Protein AF-A0A2N2GAT1-F1 (afdb_monomer)

Radius of gyration: 41.25 Å; Cα contacts (8 Å, |Δi|>4): 128; chains: 1; bounding box: 109×31×110 Å

Nearest PDB structures (foldseek):
  5ic0-assembly1_A  TM=5.462E-01  e=1.778E+00  Mus musculus

Foldseek 3Di:
DVVLLVLLVQLVVLLVQLVVLLLQLLVPVLDVVSNVVSVVSNVVSLVSSLVSLVVSVVVCVVVVHDQCLSVVLNVLSVVLVVLSVVLVVQDDPPDNVSSVVSCVSCPPSSVVNVVSSVVSSVSVVVVVVVVVVVVVVVVVVVVVVVVVVVVVVVVVVVVVVVVVVVVVVVVVVPDDDDPPPDPDPDDPPDD

Mean predicted aligned error: 12.18 Å

Sequence (191 aa):
MANAIDTARLSQVHFKKQVQEWKNILLRGNDKNLFDNHLKAFNEEDRKVNECLASLSQMTSGAQMSVPQIAAAIKVHEALGHQYRGALKKYKQPDLKRAVLVDKSVRGIDRALTDEIDAMVEVIKNLAEKRLKETELMAKTQMEAYKVLSFFILFLMIAGVFFSIYNVRSIIKDLPPQENKSINKTDALER

Structure (mmCIF, N/CA/C/O backbone):
data_AF-A0A2N2GAT1-F1
#
_entry.id   AF-A0A2N2GAT1-F1
#
loop_
_atom_site.group_PDB
_atom_site.id
_atom_site.type_symbol
_atom_site.label_atom_id
_atom_site.label_alt_id
_atom_site.label_comp_id
_atom_site.label_asym_id
_atom_site.label_entity_id
_atom_site.label_seq_id
_atom_site.pdbx_PDB_ins_code
_atom_site.Cartn_x
_atom_site.Cartn_y
_atom_site.Cartn_z
_atom_site.occupancy
_atom_site.B_iso_or_equiv
_atom_site.auth_seq_id
_atom_site.auth_comp_id
_atom_site.auth_asym_id
_atom_site.auth_atom_id
_atom_site.pdbx_PDB_model_num
ATOM 1 N N . MET A 1 1 ? 11.110 1.857 -10.183 1.00 71.62 1 MET A N 1
ATOM 2 C CA . MET A 1 1 ? 10.110 0.769 -10.046 1.00 71.62 1 MET A CA 1
ATOM 3 C C . MET A 1 1 ? 10.233 0.053 -8.713 1.00 71.62 1 MET A C 1
ATOM 5 O O . MET A 1 1 ? 9.211 -0.044 -8.053 1.00 71.62 1 MET A O 1
ATOM 9 N N . ALA A 1 2 ? 11.438 -0.350 -8.276 1.00 77.81 2 ALA A N 1
ATOM 10 C CA . ALA A 1 2 ? 11.663 -0.883 -6.921 1.00 77.81 2 ALA A CA 1
ATOM 11 C C . ALA A 1 2 ? 11.031 0.011 -5.834 1.00 77.81 2 ALA A C 1
ATOM 13 O O . ALA A 1 2 ? 10.118 -0.426 -5.147 1.00 77.81 2 ALA A O 1
ATOM 14 N N . ASN A 1 3 ? 11.339 1.314 -5.849 1.00 88.12 3 ASN A N 1
ATOM 15 C CA . ASN A 1 3 ? 10.762 2.281 -4.905 1.00 88.12 3 ASN A CA 1
ATOM 16 C C . ASN A 1 3 ? 9.219 2.357 -4.921 1.00 88.12 3 ASN A C 1
ATOM 18 O O . ASN A 1 3 ? 8.618 2.647 -3.892 1.00 88.12 3 ASN A O 1
ATOM 22 N N . ALA A 1 4 ? 8.566 2.105 -6.064 1.00 89.06 4 ALA A N 1
ATOM 23 C CA . ALA A 1 4 ? 7.102 2.124 -6.160 1.00 89.06 4 ALA A CA 1
ATOM 24 C C . ALA A 1 4 ? 6.489 0.870 -5.516 1.00 89.06 4 ALA A C 1
ATOM 26 O O . ALA A 1 4 ? 5.512 0.966 -4.778 1.00 89.06 4 ALA A O 1
ATOM 27 N N . ILE A 1 5 ? 7.102 -0.296 -5.742 1.00 89.31 5 ILE A N 1
ATOM 28 C CA . ILE A 1 5 ? 6.712 -1.547 -5.080 1.00 89.31 5 ILE A CA 1
ATOM 29 C C . ILE A 1 5 ? 6.941 -1.430 -3.569 1.00 89.31 5 ILE A C 1
ATOM 31 O O . ILE A 1 5 ? 6.045 -1.759 -2.795 1.00 89.31 5 ILE A O 1
ATOM 35 N N . ASP A 1 6 ? 8.088 -0.895 -3.149 1.00 92.50 6 ASP A N 1
ATOM 36 C CA . ASP A 1 6 ? 8.409 -0.698 -1.733 1.00 92.50 6 ASP A CA 1
ATOM 37 C C . ASP A 1 6 ? 7.428 0.270 -1.064 1.00 92.50 6 ASP A C 1
ATOM 39 O O . ASP A 1 6 ? 6.936 -0.009 0.026 1.00 92.50 6 ASP A O 1
ATOM 43 N N . THR A 1 7 ? 7.061 1.363 -1.741 1.00 94.31 7 THR A N 1
ATOM 44 C CA . THR A 1 7 ? 6.060 2.323 -1.243 1.00 94.31 7 THR A CA 1
ATOM 45 C C . THR A 1 7 ? 4.674 1.684 -1.109 1.00 94.31 7 THR A C 1
ATOM 47 O O . THR A 1 7 ? 3.990 1.900 -0.108 1.00 94.31 7 THR A O 1
ATOM 50 N N . ALA A 1 8 ? 4.260 0.851 -2.069 1.00 91.38 8 ALA A N 1
ATOM 51 C CA . ALA A 1 8 ? 3.003 0.107 -1.982 1.00 91.38 8 ALA A CA 1
ATOM 52 C C . ALA A 1 8 ? 3.018 -0.931 -0.842 1.00 91.38 8 ALA A C 1
ATOM 54 O O . ALA A 1 8 ? 2.036 -1.098 -0.123 1.00 91.38 8 ALA A O 1
ATOM 55 N N . ARG A 1 9 ? 4.149 -1.607 -0.609 1.00 92.44 9 ARG A N 1
ATOM 56 C CA . ARG A 1 9 ? 4.295 -2.520 0.537 1.00 92.44 9 ARG A CA 1
ATOM 57 C C . ARG A 1 9 ? 4.327 -1.772 1.865 1.00 92.44 9 ARG A C 1
ATOM 59 O O . ARG A 1 9 ? 3.764 -2.250 2.849 1.00 92.44 9 ARG A O 1
ATOM 66 N N . LEU A 1 10 ? 4.925 -0.585 1.892 1.00 95.31 10 LEU A N 1
ATOM 67 C CA . LEU A 1 10 ? 4.949 0.272 3.068 1.00 95.31 10 LEU A CA 1
ATOM 68 C C . LEU A 1 10 ? 3.540 0.758 3.440 1.00 95.31 10 LEU A C 1
ATOM 70 O O . LEU A 1 10 ? 3.188 0.713 4.621 1.00 95.31 10 LEU A O 1
ATOM 74 N N . SER A 1 11 ? 2.699 1.116 2.461 1.00 95.25 11 SER A N 1
ATOM 75 C CA . SER A 1 11 ? 1.294 1.464 2.726 1.00 95.25 11 SER A CA 1
ATOM 76 C C . SER A 1 11 ? 0.534 0.292 3.360 1.00 95.25 11 SER A C 1
ATOM 78 O O . SER A 1 11 ? -0.166 0.482 4.353 1.00 95.25 11 SER A O 1
ATOM 80 N N . GLN A 1 12 ? 0.753 -0.938 2.881 1.00 93.31 12 GLN A N 1
ATOM 81 C CA . GLN A 1 12 ? 0.166 -2.149 3.465 1.00 93.31 12 GLN A CA 1
ATOM 82 C C . GLN A 1 12 ? 0.605 -2.366 4.923 1.00 93.31 12 GLN A C 1
ATOM 84 O O . GLN A 1 12 ? -0.194 -2.784 5.765 1.00 93.31 12 GLN A O 1
ATOM 89 N N . VAL A 1 13 ? 1.874 -2.091 5.241 1.00 95.88 13 VAL A N 1
ATOM 90 C CA . VAL A 1 13 ? 2.404 -2.191 6.611 1.00 95.88 13 VAL A CA 1
ATOM 91 C C . VAL A 1 13 ? 1.756 -1.155 7.527 1.00 95.88 13 VAL A C 1
ATOM 93 O O . VAL A 1 13 ? 1.321 -1.514 8.623 1.00 95.88 13 VAL A O 1
ATOM 96 N N . HIS A 1 14 ? 1.662 0.103 7.092 1.00 97.06 14 HIS A N 1
ATOM 97 C CA . HIS A 1 14 ? 0.992 1.157 7.859 1.00 97.06 14 HIS A CA 1
ATOM 98 C C . HIS A 1 14 ? -0.490 0.853 8.068 1.00 97.06 14 HIS A C 1
ATOM 100 O O . HIS A 1 14 ? -0.991 0.971 9.184 1.00 97.06 14 HIS A O 1
ATOM 106 N N . PHE A 1 15 ? -1.170 0.328 7.050 1.00 95.62 15 PHE A N 1
ATOM 107 C CA . PHE A 1 15 ? -2.567 -0.067 7.171 1.00 95.62 15 PHE A CA 1
ATOM 108 C C . PHE A 1 15 ? -2.764 -1.186 8.207 1.00 95.62 15 PHE A C 1
ATOM 110 O O . PHE A 1 15 ? -3.629 -1.100 9.080 1.00 95.62 15 PHE A O 1
ATOM 117 N N . LYS A 1 16 ? -1.901 -2.210 8.205 1.00 94.19 16 LYS A N 1
ATOM 118 C CA . LYS A 1 16 ? -1.931 -3.263 9.236 1.00 94.19 16 LYS A CA 1
ATOM 119 C C . LYS A 1 16 ? -1.731 -2.696 10.645 1.00 94.19 16 LYS A C 1
ATOM 121 O O . LYS A 1 16 ? -2.410 -3.134 11.575 1.00 94.19 16 LYS A O 1
ATOM 126 N N . LYS A 1 17 ? -0.833 -1.719 10.808 1.00 96.12 17 LYS A N 1
ATOM 127 C CA . LYS A 1 17 ? -0.627 -1.025 12.088 1.00 96.12 17 LYS A CA 1
ATOM 128 C C . LYS A 1 17 ? -1.854 -0.211 12.491 1.00 96.12 17 LYS A C 1
ATOM 130 O O . LYS A 1 17 ? -2.295 -0.345 13.623 1.00 96.12 17 LYS A O 1
ATOM 135 N N . GLN A 1 18 ? -2.462 0.539 11.574 1.00 96.50 18 GLN A N 1
ATOM 136 C CA . GLN A 1 18 ? -3.711 1.264 11.817 1.00 96.50 18 GLN A CA 1
ATOM 137 C C . GLN A 1 18 ? -4.810 0.331 12.354 1.00 96.50 18 GLN A C 1
ATOM 139 O O . GLN A 1 18 ? -5.407 0.610 13.394 1.00 96.50 18 GLN A O 1
ATOM 144 N N . VAL A 1 19 ? -5.041 -0.812 11.698 1.00 94.38 19 VAL A N 1
ATOM 145 C CA . VAL A 1 19 ? -6.026 -1.815 12.146 1.00 94.38 19 VAL A CA 1
ATOM 146 C C . VAL A 1 19 ? -5.670 -2.372 13.529 1.00 94.38 19 VAL A C 1
ATOM 148 O O . VAL A 1 19 ? -6.555 -2.612 14.355 1.00 94.38 19 VAL A O 1
ATOM 151 N N . GLN A 1 20 ? -4.380 -2.568 13.809 1.00 94.31 20 GLN A N 1
ATOM 152 C CA . GLN A 1 20 ? -3.918 -3.022 15.117 1.00 94.31 20 GLN A CA 1
ATOM 153 C C . GLN A 1 20 ? -4.176 -1.982 16.214 1.00 94.31 20 GLN A C 1
ATOM 155 O O . GLN A 1 20 ? -4.683 -2.338 17.278 1.00 94.31 20 GLN A O 1
ATOM 160 N N . GLU A 1 21 ? -3.887 -0.708 15.957 1.00 96.25 21 GLU A N 1
ATOM 161 C CA . GLU A 1 21 ? -4.164 0.381 16.895 1.00 96.25 21 GLU A CA 1
ATOM 162 C C . GLU A 1 21 ? -5.659 0.522 17.151 1.00 96.25 21 GLU A C 1
ATOM 164 O O . GLU A 1 21 ? -6.081 0.639 18.299 1.00 96.25 21 GLU A O 1
ATOM 169 N N . TRP A 1 22 ? -6.482 0.371 16.115 1.00 94.31 22 TRP A N 1
ATOM 170 C CA . TRP A 1 22 ? -7.929 0.341 16.279 1.00 94.31 22 TRP A CA 1
ATOM 171 C C . TRP A 1 22 ? -8.397 -0.790 17.215 1.00 94.31 22 TRP A C 1
ATOM 173 O O . TRP A 1 22 ? -9.198 -0.553 18.120 1.00 94.31 22 TRP A O 1
ATOM 183 N N . LYS A 1 23 ? -7.845 -2.006 17.086 1.00 91.38 23 LYS A N 1
ATOM 184 C CA . LYS A 1 23 ? -8.128 -3.104 18.034 1.00 91.38 23 LYS A CA 1
ATOM 185 C C . LYS A 1 23 ? -7.629 -2.781 19.442 1.00 91.38 23 LYS A C 1
ATOM 187 O O . LYS A 1 23 ? -8.301 -3.100 20.421 1.00 91.38 23 LYS A O 1
ATOM 192 N N . ASN A 1 24 ? -6.466 -2.140 19.561 1.00 93.56 24 ASN A N 1
ATOM 193 C CA . ASN A 1 24 ? -5.915 -1.738 20.852 1.00 93.56 24 ASN A CA 1
ATOM 194 C C . ASN A 1 24 ? -6.819 -0.719 21.563 1.00 93.56 24 ASN A C 1
ATOM 196 O O . ASN A 1 24 ? -6.997 -0.842 22.775 1.00 93.56 24 ASN A O 1
ATOM 200 N N . ILE A 1 25 ? -7.451 0.205 20.827 1.00 92.69 25 ILE A N 1
ATOM 201 C CA . ILE A 1 25 ? -8.473 1.117 21.368 1.00 92.69 25 ILE A CA 1
ATOM 202 C C . ILE A 1 25 ? -9.618 0.321 22.006 1.00 92.69 25 ILE A C 1
ATOM 204 O O . ILE A 1 25 ? -10.009 0.611 23.133 1.00 92.69 25 ILE A O 1
ATOM 208 N N . LEU A 1 26 ? -10.135 -0.707 21.326 1.00 91.00 26 LEU A N 1
ATOM 209 C CA . LEU A 1 26 ? -11.254 -1.507 21.837 1.00 91.00 26 LEU A CA 1
ATOM 210 C C . LEU A 1 26 ? -10.874 -2.389 23.035 1.00 91.00 26 LEU A C 1
ATOM 212 O O . LEU A 1 26 ? -11.689 -2.590 23.931 1.00 91.00 26 LEU A O 1
ATOM 216 N N . LEU A 1 27 ? -9.650 -2.924 23.054 1.00 90.00 27 LEU A N 1
ATOM 217 C CA . LEU A 1 27 ? -9.189 -3.842 24.101 1.00 90.00 27 LEU A CA 1
ATOM 218 C C . LEU A 1 27 ? -8.684 -3.127 25.359 1.00 90.00 27 LEU A C 1
ATOM 220 O O . LEU A 1 27 ? -8.843 -3.644 26.462 1.00 90.00 27 LEU A O 1
ATOM 224 N N . ARG A 1 28 ? -8.027 -1.974 25.196 1.00 89.56 28 ARG A N 1
ATOM 225 C CA . ARG A 1 28 ? -7.309 -1.271 26.275 1.00 89.56 28 ARG A CA 1
ATOM 226 C C . ARG A 1 28 ? -7.857 0.116 26.564 1.00 89.56 28 ARG A C 1
ATOM 228 O O . ARG A 1 28 ? -7.503 0.706 27.578 1.00 89.56 28 ARG A O 1
ATOM 235 N N . GLY A 1 29 ? -8.760 0.622 25.732 1.00 86.81 29 GLY A N 1
ATOM 236 C CA . GLY A 1 29 ? -9.333 1.952 25.883 1.00 86.81 29 GLY A CA 1
ATOM 237 C C . GLY A 1 29 ? -10.349 2.087 27.012 1.00 86.81 29 GLY A C 1
ATOM 238 O O . GLY A 1 29 ? -11.159 2.997 26.950 1.00 86.81 29 GLY A O 1
ATOM 239 N N . ASN A 1 30 ? -10.378 1.185 27.999 1.00 87.06 30 ASN A N 1
ATOM 240 C CA . ASN A 1 30 ? -10.997 1.475 29.298 1.00 87.06 30 ASN A CA 1
ATOM 241 C C . ASN A 1 30 ? -10.122 2.435 30.116 1.00 87.06 30 ASN A C 1
ATOM 243 O O . ASN A 1 30 ? -10.639 3.197 30.926 1.00 87.06 30 ASN A O 1
ATOM 247 N N . ASP A 1 31 ? -8.806 2.397 29.897 1.00 89.19 31 ASP A N 1
ATOM 248 C CA . ASP A 1 31 ? -7.884 3.409 30.389 1.00 89.19 31 ASP A CA 1
ATOM 249 C C . ASP A 1 31 ? -7.876 4.583 29.401 1.00 89.19 31 ASP A C 1
ATOM 251 O O . ASP A 1 31 ? -7.627 4.407 28.203 1.00 89.19 31 ASP A O 1
ATOM 255 N N . LYS A 1 32 ? -8.158 5.788 29.904 1.00 89.88 32 LYS A N 1
ATOM 256 C CA . LYS A 1 32 ? -8.231 7.001 29.085 1.00 89.88 32 LYS A CA 1
ATOM 257 C C . LYS A 1 32 ? -6.893 7.338 28.415 1.00 89.88 32 LYS A C 1
ATOM 259 O O . LYS A 1 32 ? -6.887 7.732 27.252 1.00 89.88 32 LYS A O 1
ATOM 264 N N . ASN A 1 33 ? -5.770 7.165 29.110 1.00 93.06 33 ASN A N 1
ATOM 265 C CA . ASN A 1 33 ? -4.449 7.452 28.551 1.00 93.06 33 ASN A CA 1
ATOM 266 C C . ASN A 1 33 ? -4.111 6.462 27.432 1.00 93.06 33 ASN A C 1
ATOM 268 O O . ASN A 1 33 ? -3.612 6.865 26.382 1.00 93.06 33 ASN A O 1
ATOM 272 N N . LEU A 1 34 ? -4.421 5.173 27.619 1.00 92.94 34 LEU A N 1
ATOM 273 C CA . LEU A 1 34 ? -4.240 4.172 26.562 1.00 92.94 34 LEU A CA 1
ATOM 274 C C . LEU A 1 34 ? -5.172 4.430 25.374 1.00 92.94 34 LEU A C 1
ATOM 276 O O . LEU A 1 34 ? -4.733 4.315 24.230 1.00 92.94 34 LEU A O 1
ATOM 280 N N . PHE A 1 35 ? -6.425 4.819 25.625 1.00 92.31 35 PHE A N 1
ATOM 281 C CA . PHE A 1 35 ? -7.362 5.205 24.570 1.00 92.31 35 PHE A CA 1
ATOM 282 C C . PHE A 1 35 ? -6.807 6.352 23.721 1.00 92.31 35 PHE A C 1
ATOM 284 O O . PHE A 1 35 ? -6.726 6.220 22.500 1.00 92.31 35 PHE A O 1
ATOM 291 N N . ASP A 1 36 ? -6.387 7.446 24.360 1.00 93.75 36 ASP A N 1
ATOM 292 C CA . ASP A 1 36 ? -5.882 8.635 23.670 1.00 93.75 36 ASP A CA 1
ATOM 293 C C . ASP A 1 36 ? -4.596 8.320 22.883 1.00 93.75 36 ASP A C 1
ATOM 295 O O . ASP A 1 36 ? -4.445 8.744 21.733 1.00 93.75 36 ASP A O 1
ATOM 299 N N . ASN A 1 37 ? -3.698 7.510 23.458 1.00 96.81 37 ASN A N 1
ATOM 300 C CA . ASN A 1 37 ? -2.463 7.078 22.801 1.00 96.81 37 ASN A CA 1
ATOM 301 C C . ASN A 1 37 ? -2.735 6.231 21.551 1.00 96.81 37 ASN A C 1
ATOM 303 O O . ASN A 1 37 ? -2.200 6.527 20.479 1.00 96.81 37 ASN A O 1
ATOM 307 N N . HIS A 1 38 ? -3.586 5.207 21.662 1.00 96.25 38 HIS A N 1
ATOM 308 C CA . HIS A 1 38 ? -3.924 4.344 20.530 1.00 96.25 38 HIS A CA 1
ATOM 309 C C . HIS A 1 38 ? -4.766 5.080 19.478 1.00 96.25 38 HIS A C 1
ATOM 311 O O . HIS A 1 38 ? -4.592 4.843 18.286 1.00 96.25 38 HIS A O 1
ATOM 317 N N . LEU A 1 39 ? -5.620 6.030 19.874 1.00 95.69 39 LEU A N 1
ATOM 318 C CA . LEU A 1 39 ? -6.351 6.887 18.935 1.00 95.69 39 LEU A CA 1
ATOM 319 C C . LEU A 1 39 ? -5.406 7.805 18.151 1.00 95.69 39 LEU A C 1
ATOM 321 O O . LEU A 1 39 ? -5.560 7.965 16.938 1.00 95.69 39 LEU A O 1
ATOM 325 N N . LYS A 1 40 ? -4.406 8.389 18.819 1.00 97.56 40 LYS A N 1
ATOM 326 C CA . LYS A 1 40 ? -3.368 9.179 18.150 1.00 97.56 40 LYS A CA 1
ATOM 327 C C . LYS A 1 40 ? -2.569 8.319 17.170 1.00 97.56 40 LYS A C 1
ATOM 329 O O . LYS A 1 40 ? -2.382 8.735 16.030 1.00 97.56 40 LYS A O 1
ATOM 334 N N . ALA A 1 41 ? -2.144 7.127 17.589 1.00 97.44 41 ALA A N 1
ATOM 335 C CA . ALA A 1 41 ? -1.416 6.195 16.732 1.00 97.44 41 ALA A CA 1
ATOM 336 C C . ALA A 1 41 ? -2.263 5.734 15.532 1.00 97.44 41 ALA A C 1
ATOM 338 O O . ALA A 1 41 ? -1.772 5.728 14.409 1.00 97.44 41 ALA A O 1
ATOM 339 N N . PHE A 1 42 ? -3.553 5.451 15.735 1.00 97.38 42 PHE A N 1
ATOM 340 C CA . PHE A 1 42 ? -4.495 5.129 14.661 1.00 97.38 42 PHE A CA 1
ATOM 341 C C . PHE A 1 42 ? -4.559 6.233 13.595 1.00 97.38 42 PHE A C 1
ATOM 343 O O . PHE A 1 42 ? -4.428 5.946 12.407 1.00 97.38 42 PHE A O 1
ATOM 350 N N . ASN A 1 43 ? -4.730 7.493 14.009 1.00 97.19 43 ASN A N 1
ATOM 351 C CA . ASN A 1 43 ? -4.800 8.626 13.078 1.00 97.19 43 ASN A CA 1
ATOM 352 C C . ASN A 1 43 ? -3.460 8.887 12.375 1.00 97.19 43 ASN A C 1
ATOM 354 O O . ASN A 1 43 ? -3.431 9.313 11.223 1.00 97.19 43 ASN A O 1
ATOM 358 N N . GLU A 1 44 ? -2.347 8.635 13.059 1.00 98.25 44 GLU A N 1
ATOM 359 C CA . GLU A 1 44 ? -1.017 8.779 12.477 1.00 98.25 44 GLU A CA 1
ATOM 360 C C . GLU A 1 44 ? -0.743 7.709 11.412 1.00 98.25 44 GLU A C 1
ATOM 362 O O . GLU A 1 44 ? -0.210 8.020 10.350 1.00 98.25 44 GLU A O 1
ATOM 367 N N . GLU A 1 45 ? -1.139 6.458 11.647 1.00 97.75 45 GLU A N 1
ATOM 368 C CA . GLU A 1 45 ? -1.011 5.407 10.636 1.00 97.75 45 GLU A CA 1
ATOM 369 C C . GLU A 1 45 ? -1.979 5.630 9.454 1.00 97.75 45 GLU A C 1
ATOM 371 O O . GLU A 1 45 ? -1.557 5.456 8.314 1.00 97.75 45 GLU A O 1
ATOM 376 N N . ASP A 1 46 ? -3.206 6.129 9.687 1.00 96.56 46 ASP A N 1
ATOM 377 C CA . ASP A 1 46 ? -4.145 6.589 8.634 1.00 96.56 46 ASP A CA 1
ATOM 378 C C . ASP A 1 46 ? -3.478 7.627 7.708 1.00 96.56 46 ASP A C 1
ATOM 380 O O . ASP A 1 46 ? -3.504 7.515 6.480 1.00 96.56 46 ASP A O 1
ATOM 384 N N . ARG A 1 47 ? -2.798 8.619 8.297 1.00 97.94 47 ARG A N 1
ATOM 385 C CA . ARG A 1 47 ? -2.046 9.638 7.552 1.00 97.94 47 ARG A CA 1
ATOM 386 C C . ARG A 1 47 ? -0.921 9.018 6.720 1.00 97.94 47 ARG A C 1
ATOM 388 O O . ARG A 1 47 ? -0.818 9.318 5.533 1.00 97.94 47 ARG A O 1
ATOM 395 N N . LYS A 1 48 ? -0.115 8.128 7.307 1.00 98.00 48 LYS A N 1
ATOM 396 C CA . LYS A 1 48 ? 1.010 7.482 6.605 1.00 98.00 48 LYS A CA 1
ATOM 397 C C . LYS A 1 48 ? 0.558 6.611 5.437 1.00 98.00 48 LYS A C 1
ATOM 399 O O . LYS A 1 48 ? 1.238 6.586 4.411 1.00 98.00 48 LYS A O 1
ATOM 404 N N . VAL A 1 49 ? -0.577 5.917 5.554 1.00 96.75 49 VAL A N 1
ATOM 405 C CA . VAL A 1 49 ? -1.152 5.164 4.426 1.00 96.75 49 VAL A CA 1
ATOM 406 C C . VAL A 1 49 ? -1.481 6.114 3.274 1.00 96.75 49 VAL A C 1
ATOM 408 O O . VAL A 1 49 ? -1.045 5.870 2.148 1.00 96.75 49 VAL A O 1
ATOM 411 N N . ASN A 1 50 ? -2.174 7.222 3.555 1.00 96.06 50 ASN A N 1
ATOM 412 C CA . ASN A 1 50 ? -2.508 8.229 2.543 1.00 96.06 50 ASN A CA 1
ATOM 413 C C . ASN A 1 50 ? -1.256 8.839 1.895 1.00 96.06 50 ASN A C 1
ATOM 415 O O . ASN A 1 50 ? -1.208 8.981 0.676 1.00 96.06 50 ASN A O 1
ATOM 419 N N . GLU A 1 51 ? -0.222 9.145 2.682 1.00 97.44 51 GLU A N 1
ATOM 420 C CA . GLU A 1 51 ? 1.056 9.657 2.173 1.00 97.44 51 GLU A CA 1
ATOM 421 C C . GLU A 1 51 ? 1.752 8.656 1.247 1.00 97.44 51 GLU A C 1
ATOM 423 O O . GLU A 1 51 ? 2.223 9.034 0.173 1.00 97.44 51 GLU A O 1
ATOM 428 N N . CYS A 1 52 ? 1.768 7.370 1.611 1.00 96.12 52 CYS A N 1
ATOM 429 C CA . CYS A 1 52 ? 2.335 6.329 0.757 1.00 96.12 52 CYS A CA 1
ATOM 430 C C . CYS A 1 52 ? 1.557 6.199 -0.560 1.00 96.12 52 CYS A C 1
ATOM 432 O O . CYS A 1 52 ? 2.168 6.154 -1.626 1.00 96.12 52 CYS A O 1
ATOM 434 N N . LEU A 1 53 ? 0.221 6.177 -0.515 1.00 94.56 53 LEU A N 1
ATOM 435 C CA . LEU A 1 53 ? -0.612 6.078 -1.721 1.00 94.56 53 LEU A CA 1
ATOM 436 C C . LEU A 1 53 ? -0.491 7.323 -2.618 1.00 94.56 53 LEU A C 1
ATOM 438 O O . LEU A 1 53 ? -0.422 7.200 -3.843 1.00 94.56 53 LEU A O 1
ATOM 442 N N . ALA A 1 54 ? -0.396 8.517 -2.030 1.00 95.12 54 ALA A N 1
ATOM 443 C CA . ALA A 1 54 ? -0.164 9.757 -2.767 1.00 95.12 54 ALA A CA 1
ATOM 444 C C . ALA A 1 54 ? 1.224 9.778 -3.427 1.00 95.12 54 ALA A C 1
ATOM 446 O O . ALA A 1 54 ? 1.345 10.099 -4.610 1.00 95.12 54 ALA A O 1
ATOM 447 N N . SER A 1 55 ? 2.260 9.376 -2.686 1.00 94.94 55 SER A N 1
ATOM 448 C CA . SER A 1 55 ? 3.624 9.231 -3.203 1.00 94.94 55 SER A CA 1
ATOM 449 C C . SER A 1 55 ? 3.673 8.228 -4.358 1.00 94.94 55 SER A C 1
ATOM 451 O O . SER A 1 55 ? 4.258 8.502 -5.406 1.00 94.94 55 SER A O 1
ATOM 453 N N . LEU A 1 56 ? 2.955 7.109 -4.232 1.00 93.31 56 LEU A N 1
ATOM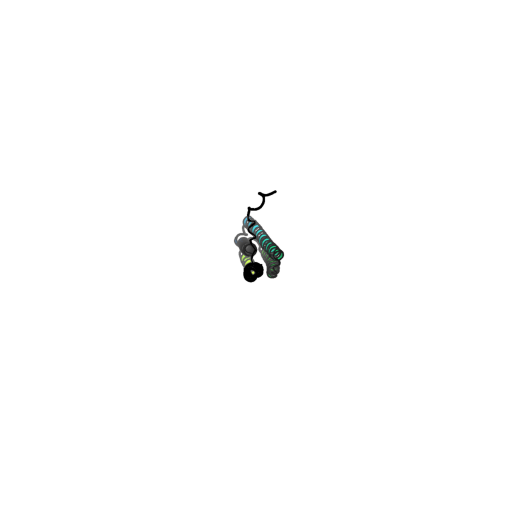 454 C CA . LEU A 1 56 ? 2.841 6.113 -5.290 1.00 93.31 56 LEU A CA 1
ATOM 455 C C . LEU A 1 56 ? 2.213 6.694 -6.565 1.00 93.31 56 LEU A C 1
ATOM 457 O O . LEU A 1 56 ? 2.756 6.495 -7.650 1.00 93.31 56 LEU A O 1
ATOM 461 N N . SER A 1 57 ? 1.134 7.472 -6.426 1.00 93.19 57 SER A N 1
ATOM 462 C CA . SER A 1 57 ? 0.490 8.182 -7.541 1.00 93.19 57 SER A CA 1
ATOM 463 C C . SER A 1 57 ? 1.455 9.133 -8.262 1.00 93.19 57 SER A C 1
ATOM 465 O O . SER A 1 57 ? 1.510 9.168 -9.497 1.00 93.19 57 SER A O 1
ATOM 467 N N . GLN A 1 58 ? 2.274 9.870 -7.503 1.00 93.50 58 GLN A N 1
ATOM 468 C CA . GLN A 1 58 ? 3.295 10.763 -8.060 1.00 93.50 58 GLN A CA 1
ATOM 469 C C . GLN A 1 58 ? 4.388 9.981 -8.800 1.00 93.50 58 GLN A C 1
ATOM 471 O O . GLN A 1 58 ? 4.746 10.343 -9.923 1.00 93.50 58 GLN A O 1
ATOM 476 N N . MET A 1 59 ? 4.881 8.883 -8.217 1.00 91.56 59 MET A N 1
ATOM 477 C CA . MET A 1 59 ? 5.903 8.033 -8.835 1.00 91.56 59 MET A CA 1
ATOM 478 C C . MET A 1 59 ? 5.427 7.418 -10.155 1.00 91.56 59 MET A C 1
ATOM 480 O O . MET A 1 59 ? 6.179 7.405 -11.132 1.00 91.56 59 MET A O 1
ATOM 484 N N . THR A 1 60 ? 4.191 6.909 -10.212 1.00 89.75 60 THR A N 1
ATOM 485 C CA . THR A 1 60 ? 3.652 6.312 -11.443 1.00 89.75 60 THR A CA 1
ATOM 486 C C . THR A 1 60 ? 3.368 7.366 -12.504 1.00 89.75 60 THR A C 1
ATOM 488 O O . THR A 1 60 ? 3.701 7.150 -13.669 1.00 89.75 60 THR A O 1
ATOM 491 N N . SER A 1 61 ? 2.854 8.534 -12.110 1.00 89.12 61 SER A N 1
ATOM 492 C CA . SER A 1 61 ? 2.615 9.655 -13.027 1.00 89.12 61 SER A CA 1
ATOM 493 C C . SER A 1 61 ? 3.918 10.194 -13.627 1.00 89.12 61 SER A C 1
ATOM 495 O O . SER A 1 61 ? 4.012 10.360 -14.843 1.00 89.12 61 SER A O 1
ATOM 497 N N . GLY A 1 62 ? 4.953 10.392 -12.802 1.00 88.00 62 GLY A N 1
ATOM 498 C CA . GLY A 1 62 ? 6.273 10.853 -13.249 1.00 88.00 62 GLY A CA 1
ATOM 499 C C . GLY A 1 62 ? 6.973 9.878 -14.198 1.00 88.00 62 GLY A C 1
ATOM 500 O O . GLY A 1 62 ? 7.744 10.301 -15.052 1.00 88.00 62 GLY A O 1
ATOM 501 N N . ALA A 1 63 ? 6.656 8.585 -14.094 1.00 85.94 63 ALA A N 1
ATOM 502 C CA . ALA A 1 63 ? 7.136 7.545 -14.999 1.00 85.94 63 ALA A CA 1
ATOM 503 C C . ALA A 1 63 ? 6.222 7.309 -16.219 1.00 85.94 63 ALA A C 1
ATOM 505 O O . ALA A 1 63 ? 6.468 6.362 -16.974 1.00 85.94 63 ALA A O 1
ATOM 506 N N . GLN A 1 64 ? 5.159 8.106 -16.402 1.00 86.31 64 GLN A N 1
ATOM 507 C CA . GLN A 1 64 ? 4.137 7.934 -17.445 1.00 86.31 64 GLN A CA 1
ATOM 508 C C . GLN A 1 64 ? 3.533 6.517 -17.436 1.00 86.31 64 GLN A C 1
ATOM 510 O O . GLN A 1 64 ? 3.361 5.875 -18.474 1.00 86.31 64 GLN A O 1
ATOM 515 N N . MET A 1 65 ? 3.264 5.993 -16.239 1.00 84.88 65 MET A N 1
ATOM 516 C CA . MET A 1 65 ? 2.596 4.712 -16.018 1.00 84.88 65 MET A CA 1
ATOM 517 C C . MET A 1 65 ? 1.170 4.962 -15.528 1.00 84.88 65 MET A C 1
ATOM 519 O O . MET A 1 65 ? 0.963 5.617 -14.508 1.00 84.88 65 MET A O 1
ATOM 523 N N . SER A 1 66 ? 0.183 4.414 -16.237 1.00 86.19 66 SER A N 1
ATOM 524 C CA . SER A 1 66 ? -1.213 4.455 -15.801 1.00 86.19 66 SER A CA 1
ATOM 525 C C . SER A 1 66 ? -1.495 3.283 -14.861 1.00 86.19 66 SER A C 1
ATOM 527 O O . SER A 1 66 ? -1.407 2.127 -15.274 1.00 86.19 66 SER A O 1
ATOM 529 N N . VAL A 1 67 ? -1.802 3.586 -13.597 1.00 87.94 67 VAL A N 1
ATOM 530 C CA . VAL A 1 67 ? -2.156 2.602 -12.561 1.00 87.94 67 VAL A CA 1
ATOM 531 C C . VAL A 1 67 ? -3.432 3.080 -11.850 1.00 87.94 67 VAL A C 1
ATOM 533 O O . VAL A 1 67 ? -3.356 3.705 -10.789 1.00 87.94 67 VAL A O 1
ATOM 536 N N . PRO A 1 68 ? -4.624 2.863 -12.442 1.00 86.69 68 PRO A N 1
ATOM 537 C CA . PRO A 1 68 ? -5.894 3.355 -11.893 1.00 86.69 68 PRO A CA 1
ATOM 538 C C . PRO A 1 68 ? -6.226 2.797 -10.497 1.00 86.69 68 PRO A C 1
ATOM 540 O O . PRO A 1 68 ? -6.949 3.439 -9.735 1.00 86.69 68 PRO A O 1
ATOM 543 N N . GLN A 1 69 ? -5.651 1.648 -10.135 1.00 87.62 69 GLN A N 1
ATOM 544 C CA . GLN A 1 69 ? -5.803 0.996 -8.831 1.00 87.62 69 GLN A CA 1
ATOM 545 C C . GLN A 1 69 ? -5.326 1.884 -7.672 1.00 87.62 69 GLN A C 1
ATOM 547 O O . GLN A 1 69 ? -5.866 1.797 -6.576 1.00 87.62 69 GLN A O 1
ATOM 552 N N . ILE A 1 70 ? -4.377 2.804 -7.901 1.00 91.06 70 ILE A N 1
ATOM 553 C CA . ILE A 1 70 ? -3.928 3.741 -6.856 1.00 91.06 70 ILE A CA 1
ATOM 554 C C . ILE A 1 70 ? -5.085 4.645 -6.415 1.00 91.06 70 ILE A C 1
ATOM 556 O O . ILE A 1 70 ? -5.320 4.825 -5.222 1.00 91.06 70 ILE A O 1
ATOM 560 N N . ALA A 1 71 ? -5.841 5.192 -7.371 1.00 90.31 71 ALA A N 1
ATOM 561 C CA . ALA A 1 71 ? -6.980 6.057 -7.071 1.00 90.31 71 ALA A CA 1
ATOM 562 C C . ALA A 1 71 ? -8.119 5.280 -6.389 1.00 90.31 71 ALA A C 1
ATOM 564 O O . ALA A 1 71 ? -8.760 5.799 -5.472 1.00 90.31 71 ALA A O 1
ATOM 565 N N . ALA A 1 72 ? -8.345 4.027 -6.800 1.00 89.38 72 ALA A N 1
ATOM 566 C CA . ALA A 1 72 ? -9.294 3.136 -6.139 1.00 89.38 72 ALA A CA 1
ATOM 567 C C . ALA A 1 72 ? -8.878 2.852 -4.685 1.00 89.38 72 ALA A C 1
ATOM 569 O O . ALA A 1 72 ? -9.694 3.025 -3.779 1.00 89.38 72 ALA A O 1
ATOM 570 N N . ALA A 1 73 ? -7.605 2.522 -4.447 1.00 91.62 73 ALA A N 1
ATOM 571 C CA . ALA A 1 73 ? -7.065 2.249 -3.116 1.00 91.62 73 ALA A CA 1
ATOM 572 C C . ALA A 1 73 ? -7.207 3.453 -2.173 1.00 91.62 73 ALA A C 1
ATOM 574 O O . ALA A 1 73 ? -7.625 3.282 -1.029 1.00 91.62 73 ALA A O 1
ATOM 575 N N . ILE A 1 74 ? -6.931 4.673 -2.657 1.00 92.81 74 ILE A N 1
ATOM 576 C CA . ILE A 1 74 ? -7.122 5.915 -1.886 1.00 92.81 74 ILE A CA 1
ATOM 577 C C . ILE A 1 74 ? -8.583 6.048 -1.448 1.00 92.81 74 ILE A C 1
ATOM 579 O O . ILE A 1 74 ? -8.866 6.189 -0.259 1.00 92.81 74 ILE A O 1
ATOM 583 N N . LYS A 1 75 ? -9.524 5.919 -2.389 1.00 93.00 75 LYS A N 1
ATOM 584 C CA . LYS A 1 75 ? -10.958 6.044 -2.102 1.00 93.00 75 LYS A CA 1
ATOM 585 C C . LYS A 1 75 ? -11.452 4.978 -1.119 1.00 93.00 75 LYS A C 1
ATOM 587 O O . LYS A 1 75 ? -12.257 5.272 -0.234 1.00 93.00 75 LYS A O 1
ATOM 592 N N . VAL A 1 76 ? -10.988 3.735 -1.273 1.00 92.31 76 VAL A N 1
ATOM 593 C CA . VAL A 1 76 ? -11.320 2.640 -0.351 1.00 92.31 76 VAL A CA 1
ATOM 594 C C . VAL A 1 76 ? -10.763 2.938 1.040 1.00 92.31 76 VAL A C 1
ATOM 596 O O . VAL A 1 76 ? -11.498 2.823 2.019 1.00 92.31 76 VAL A O 1
ATOM 599 N N . HIS A 1 77 ? -9.506 3.375 1.142 1.00 95.62 77 HIS A N 1
ATOM 600 C CA . HIS A 1 77 ? -8.880 3.713 2.418 1.00 95.62 77 HIS A CA 1
ATOM 601 C C . HIS A 1 77 ? -9.606 4.857 3.145 1.00 95.62 77 HIS A C 1
ATOM 603 O O . HIS A 1 77 ? -9.935 4.722 4.325 1.00 95.62 77 HIS A O 1
ATOM 609 N N . GLU A 1 78 ? -9.962 5.934 2.441 1.00 94.81 78 GLU A N 1
ATOM 610 C CA . GLU A 1 78 ? -10.756 7.036 3.001 1.00 94.81 78 GLU A CA 1
ATOM 611 C C . GLU A 1 78 ? -12.094 6.537 3.570 1.00 94.81 78 GLU A C 1
ATOM 613 O O . GLU A 1 78 ? -12.450 6.828 4.720 1.00 94.81 78 GLU A O 1
ATOM 618 N N . ALA A 1 79 ? -12.817 5.719 2.797 1.00 94.12 79 ALA A N 1
ATOM 619 C CA . ALA A 1 79 ? -14.080 5.129 3.227 1.00 94.12 79 ALA A CA 1
ATOM 620 C C . ALA A 1 79 ? -13.917 4.229 4.465 1.00 94.12 79 ALA A C 1
ATOM 622 O O . ALA A 1 79 ? -14.786 4.228 5.344 1.00 94.12 79 ALA A O 1
ATOM 623 N N . LEU A 1 80 ? -12.814 3.481 4.572 1.00 93.31 80 LEU A N 1
ATOM 624 C CA . LEU A 1 80 ? -12.501 2.669 5.752 1.00 93.31 80 LEU A CA 1
ATOM 625 C C . LEU A 1 80 ? -12.222 3.530 6.982 1.00 93.31 80 LEU A C 1
ATOM 627 O O . LEU A 1 80 ? -12.795 3.276 8.044 1.00 93.31 80 LEU A O 1
ATOM 631 N N . GLY A 1 81 ? -11.428 4.593 6.844 1.00 93.44 81 GLY A N 1
ATOM 632 C CA . GLY A 1 81 ? -11.173 5.534 7.933 1.00 93.44 81 GLY A CA 1
ATOM 633 C C . GLY A 1 81 ? -12.470 6.142 8.485 1.00 93.44 81 GLY A C 1
ATOM 634 O O . GLY A 1 81 ? -12.656 6.240 9.704 1.00 93.44 81 GLY A O 1
ATOM 635 N N . HIS A 1 82 ? -13.422 6.492 7.611 1.00 94.19 82 HIS A N 1
ATOM 636 C CA . HIS A 1 82 ? -14.749 6.960 8.028 1.00 94.19 82 HIS A CA 1
ATOM 637 C C . HIS A 1 82 ? -15.555 5.892 8.775 1.00 94.19 82 HIS A C 1
ATOM 639 O O . HIS A 1 82 ? -16.167 6.206 9.800 1.00 94.19 82 HIS A O 1
ATOM 645 N N . GLN A 1 83 ? -15.535 4.643 8.307 1.00 93.44 83 GLN A N 1
ATOM 646 C CA . GLN A 1 83 ? -16.220 3.530 8.970 1.00 93.44 83 GLN A CA 1
ATOM 647 C C . GLN A 1 83 ? -15.641 3.256 10.362 1.00 93.44 83 GLN A C 1
ATOM 649 O O . GLN A 1 83 ? -16.406 3.173 11.325 1.00 93.44 83 GLN A O 1
ATOM 654 N N . TYR A 1 84 ? -14.313 3.216 10.506 1.00 93.81 84 TYR A N 1
ATOM 655 C CA . TYR A 1 84 ? -13.655 3.036 11.803 1.00 93.81 84 TYR A CA 1
ATOM 656 C C . TYR A 1 84 ? -13.995 4.156 12.787 1.00 93.81 84 TYR A C 1
ATOM 658 O O . TYR A 1 84 ? -14.423 3.883 13.912 1.00 93.81 84 TYR A O 1
ATOM 666 N N . ARG A 1 85 ? -13.879 5.423 12.363 1.00 92.81 85 ARG A N 1
ATOM 667 C CA . ARG A 1 85 ? -14.238 6.583 13.198 1.00 92.81 85 ARG A CA 1
ATOM 668 C C . ARG A 1 85 ? -15.727 6.593 13.550 1.00 92.81 85 ARG A C 1
ATOM 670 O O . ARG A 1 85 ? -16.091 6.911 14.679 1.00 92.81 85 ARG A O 1
ATOM 677 N N . GLY A 1 86 ? -16.597 6.213 12.615 1.00 91.62 86 GLY A N 1
ATOM 678 C CA . GLY A 1 86 ? -18.035 6.073 12.848 1.00 91.62 86 GLY A CA 1
ATOM 679 C C . GLY A 1 86 ? -18.371 4.972 13.858 1.00 91.62 86 GLY A C 1
ATOM 680 O O . GLY A 1 86 ? -19.233 5.167 14.716 1.00 91.62 86 GLY A O 1
ATOM 681 N N . ALA A 1 87 ? -17.664 3.843 13.802 1.00 90.69 87 ALA A N 1
ATOM 682 C CA . ALA A 1 87 ? -17.813 2.743 14.748 1.00 90.69 87 ALA A CA 1
ATOM 683 C C . ALA A 1 87 ? -17.315 3.131 16.151 1.00 90.69 87 ALA A C 1
ATOM 685 O O . ALA A 1 87 ? -18.004 2.871 17.138 1.00 90.69 87 ALA A O 1
ATOM 686 N N . LEU A 1 88 ? -16.188 3.849 16.241 1.00 89.44 88 LEU A N 1
ATOM 687 C CA . LEU A 1 88 ? -15.651 4.360 17.507 1.00 89.44 88 LEU A CA 1
ATOM 688 C C . LEU A 1 88 ? -16.607 5.325 18.223 1.00 89.44 88 LEU A C 1
ATOM 690 O O . LEU A 1 88 ? -16.652 5.318 19.446 1.00 89.44 88 LEU A O 1
ATOM 694 N N . LYS A 1 89 ? -17.454 6.084 17.513 1.00 87.94 89 LYS A N 1
ATOM 695 C CA . LYS A 1 89 ? -18.493 6.923 18.157 1.00 87.94 89 LYS A CA 1
ATOM 696 C C . LYS A 1 89 ? -19.516 6.116 18.968 1.00 87.94 89 LYS A C 1
ATOM 698 O O . LYS A 1 89 ? -20.166 6.663 19.855 1.00 87.94 89 LYS A O 1
ATOM 703 N N . LYS A 1 90 ? -19.696 4.830 18.649 1.00 83.88 90 LYS A N 1
ATOM 704 C CA . LYS A 1 90 ? -20.607 3.920 19.366 1.00 83.88 90 LYS A CA 1
ATOM 705 C C . LYS A 1 90 ? -19.938 3.271 20.582 1.00 83.88 90 LYS A C 1
ATOM 707 O O . LYS A 1 90 ? -20.636 2.693 21.418 1.00 83.88 90 LYS A O 1
ATOM 712 N N . TYR A 1 91 ? -18.612 3.358 20.685 1.00 81.88 91 TYR A N 1
ATOM 713 C CA . TYR A 1 91 ? -17.857 2.881 21.832 1.00 81.88 91 TYR A CA 1
ATOM 714 C C . TYR A 1 91 ? -18.101 3.812 23.026 1.00 81.88 91 TYR A C 1
ATOM 716 O O . TYR A 1 91 ? -17.864 5.015 22.954 1.00 81.88 91 TYR A O 1
ATOM 724 N N . LYS A 1 92 ? -18.611 3.253 24.126 1.00 75.81 92 LYS A N 1
ATOM 725 C CA . LYS A 1 92 ? -18.807 3.957 25.398 1.00 75.81 92 LYS A CA 1
ATOM 726 C C . LYS A 1 92 ? -17.951 3.265 26.450 1.00 75.81 92 LYS A C 1
ATOM 728 O O . LYS A 1 92 ? -18.141 2.077 26.690 1.00 75.81 92 LYS A O 1
ATOM 733 N N . GLN A 1 93 ? -17.017 3.993 27.050 1.00 68.94 93 GLN A N 1
ATOM 734 C CA . GLN A 1 93 ? -16.195 3.481 28.146 1.00 68.94 93 GLN A CA 1
ATOM 735 C C . GLN A 1 93 ? -17.000 3.448 29.462 1.00 68.94 93 GLN A C 1
ATOM 737 O O . GLN A 1 93 ? -17.844 4.328 29.654 1.00 68.94 93 GLN A O 1
ATOM 742 N N . PRO A 1 94 ? -16.724 2.516 30.396 1.00 65.19 94 PRO A N 1
ATOM 743 C CA . PRO A 1 94 ? -16.020 1.245 30.231 1.00 65.19 94 PRO A CA 1
ATOM 744 C C . PRO A 1 94 ? -17.029 0.112 29.959 1.00 65.19 94 PRO A C 1
ATOM 746 O O . PRO A 1 94 ? -17.678 -0.392 30.874 1.00 65.19 94 PRO A O 1
ATOM 749 N N . ASP A 1 95 ? -17.198 -0.296 28.698 1.00 75.81 95 ASP A N 1
ATOM 750 C CA . ASP A 1 95 ? -18.152 -1.350 28.323 1.00 75.81 95 ASP A CA 1
ATOM 751 C C . ASP A 1 95 ? -17.531 -2.342 27.328 1.00 75.81 95 ASP A C 1
ATOM 753 O O . ASP A 1 95 ? -17.590 -2.176 26.105 1.00 75.81 95 ASP A O 1
ATOM 757 N N . LEU A 1 96 ? -16.953 -3.420 27.873 1.00 73.75 96 LEU A N 1
ATOM 758 C CA . LEU A 1 96 ? -16.338 -4.496 27.088 1.00 73.75 96 LEU A CA 1
ATOM 759 C C . LEU A 1 96 ? -17.337 -5.172 26.134 1.00 73.75 96 LEU A C 1
ATOM 761 O O . LEU A 1 96 ? -16.960 -5.598 25.043 1.00 73.75 96 LEU A O 1
ATOM 765 N N . LYS A 1 97 ? -18.622 -5.259 26.510 1.00 79.94 97 LYS A N 1
ATOM 766 C CA . LYS A 1 97 ? -19.649 -5.853 25.638 1.00 79.94 97 LYS A CA 1
ATOM 767 C C . LYS A 1 97 ? -19.874 -4.968 24.416 1.00 79.94 97 LYS A C 1
ATOM 769 O O . LYS A 1 97 ? -20.003 -5.481 23.304 1.00 79.94 97 LYS A O 1
ATOM 774 N N . ARG A 1 98 ? -19.850 -3.643 24.591 1.00 79.75 98 ARG A N 1
ATOM 775 C CA . ARG A 1 98 ? -19.878 -2.701 23.464 1.00 79.75 98 ARG A CA 1
ATOM 776 C C . ARG A 1 98 ? -18.607 -2.742 22.628 1.00 79.75 98 ARG A C 1
ATOM 778 O O . ARG A 1 98 ? -18.731 -2.641 21.413 1.00 79.75 98 ARG A O 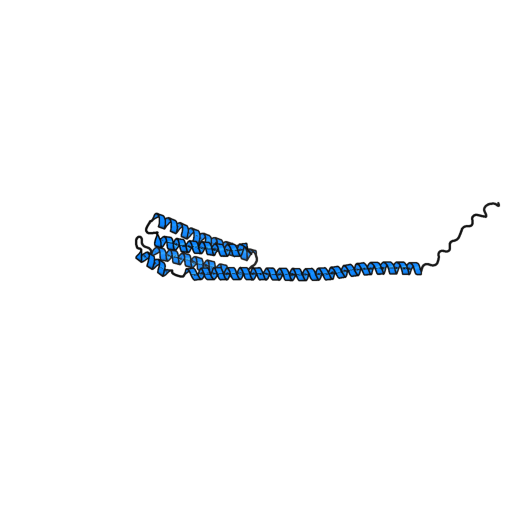1
ATOM 785 N N . ALA A 1 99 ? -17.432 -2.954 23.222 1.00 82.38 99 ALA A N 1
ATOM 786 C CA . ALA A 1 99 ? -16.189 -3.142 22.466 1.00 82.38 99 ALA A CA 1
ATOM 787 C C . ALA A 1 99 ? -16.312 -4.290 21.448 1.00 82.38 99 ALA A C 1
ATOM 789 O O . ALA A 1 99 ? -15.993 -4.113 20.276 1.00 82.38 99 ALA A O 1
ATOM 790 N N . VAL A 1 100 ? -16.876 -5.432 21.861 1.00 83.88 100 VAL A N 1
ATOM 791 C CA . VAL A 1 100 ? -17.116 -6.589 20.976 1.00 83.88 100 VAL A CA 1
ATOM 792 C C . VAL A 1 100 ? -18.136 -6.275 19.877 1.00 83.88 100 VAL A C 1
ATOM 794 O O . VAL A 1 100 ? -17.971 -6.703 18.736 1.00 83.88 100 VAL A O 1
ATOM 797 N N . LEU A 1 101 ? -19.195 -5.519 20.188 1.00 85.38 101 LEU A N 1
ATOM 798 C CA . LEU A 1 101 ? -20.186 -5.109 19.185 1.00 85.38 101 LEU A CA 1
ATOM 799 C C . LEU A 1 101 ? -19.591 -4.148 18.149 1.00 85.38 101 LEU A C 1
ATOM 801 O O . LEU A 1 101 ? -19.877 -4.280 16.958 1.00 85.38 101 LEU A O 1
ATOM 805 N N . VAL A 1 102 ? -18.756 -3.208 18.597 1.00 86.19 102 VAL A N 1
ATOM 806 C CA . VAL A 1 102 ? -18.017 -2.295 17.720 1.00 86.19 102 VAL A CA 1
ATOM 807 C C . VAL A 1 102 ? -17.037 -3.085 16.854 1.00 86.19 102 VAL A C 1
ATOM 809 O O . VAL A 1 102 ? -17.057 -2.889 15.639 1.00 86.19 102 VAL A O 1
ATOM 812 N N . ASP A 1 103 ? -16.293 -4.041 17.433 1.00 86.88 103 ASP A N 1
ATOM 813 C CA . ASP A 1 103 ? -15.385 -4.925 16.688 1.00 86.88 103 ASP A CA 1
ATOM 814 C C . ASP A 1 103 ? -16.114 -5.663 15.558 1.00 86.88 103 ASP A C 1
ATOM 816 O O . ASP A 1 103 ? -15.758 -5.589 14.381 1.00 86.88 103 ASP A O 1
ATOM 820 N N . LYS A 1 104 ? -17.227 -6.310 15.919 1.00 87.00 104 LYS A N 1
ATOM 821 C CA . LYS A 1 104 ? -18.048 -7.094 14.996 1.00 87.00 104 LYS A CA 1
ATOM 822 C C . LYS A 1 104 ? -18.648 -6.246 13.871 1.00 87.00 104 LYS A C 1
ATOM 824 O O . LYS A 1 104 ? -18.817 -6.760 12.769 1.00 87.00 104 LYS A O 1
ATOM 829 N N . SER A 1 105 ? -18.961 -4.973 14.129 1.00 85.75 105 SER A N 1
ATOM 830 C CA . SER A 1 105 ? -19.602 -4.086 13.146 1.00 85.75 105 SER A CA 1
ATOM 831 C C . SER A 1 105 ? -18.710 -3.692 11.968 1.00 85.75 105 SER A C 1
ATOM 833 O O . SER A 1 105 ? -19.231 -3.310 10.926 1.00 85.75 105 SER A O 1
ATOM 835 N N . VAL A 1 106 ? -17.388 -3.805 12.119 1.00 87.38 106 VAL A N 1
ATOM 836 C CA . VAL A 1 106 ? -16.409 -3.487 11.068 1.00 87.38 106 VAL A CA 1
ATOM 837 C C . VAL A 1 106 ? -15.485 -4.669 10.775 1.00 87.38 106 VAL A C 1
ATOM 839 O O . VAL A 1 106 ? -14.414 -4.521 10.197 1.00 87.38 106 VAL A O 1
ATOM 842 N N . ARG A 1 107 ? -15.866 -5.881 11.176 1.00 85.31 107 ARG A N 1
ATOM 843 C CA . ARG A 1 107 ? -15.041 -7.059 10.925 1.00 85.31 107 ARG A CA 1
ATOM 844 C C . ARG A 1 107 ? -14.949 -7.323 9.418 1.00 85.31 107 ARG A C 1
ATOM 846 O O . ARG A 1 107 ? -15.962 -7.560 8.770 1.00 85.31 107 ARG A O 1
ATOM 853 N N . GLY A 1 108 ? -13.726 -7.367 8.892 1.00 84.50 108 GLY A N 1
ATOM 854 C CA . GLY A 1 108 ? -13.446 -7.767 7.513 1.00 84.50 108 GLY A CA 1
ATOM 855 C C . GLY A 1 108 ? -13.586 -6.657 6.474 1.00 84.50 108 GLY A C 1
ATOM 856 O O . GLY A 1 108 ? -13.337 -6.929 5.302 1.00 84.50 108 GLY A O 1
ATOM 857 N N . ILE A 1 109 ? -13.927 -5.424 6.874 1.00 87.38 109 ILE A N 1
ATOM 858 C CA . ILE A 1 109 ? -13.944 -4.279 5.947 1.00 87.38 109 ILE A CA 1
ATOM 859 C C . ILE A 1 109 ? -12.535 -3.973 5.409 1.00 87.38 109 ILE A C 1
ATOM 861 O O . ILE A 1 109 ? -12.385 -3.496 4.291 1.00 87.38 109 ILE A O 1
ATOM 865 N N . ASP A 1 110 ? -11.498 -4.326 6.174 1.00 88.19 110 ASP A N 1
ATOM 866 C CA . ASP A 1 110 ? -10.082 -4.141 5.851 1.00 88.19 110 ASP A CA 1
ATOM 867 C C . ASP A 1 110 ? -9.571 -5.015 4.694 1.00 88.19 110 ASP A C 1
ATOM 869 O O . ASP A 1 110 ? -8.546 -4.698 4.082 1.00 88.19 110 ASP A O 1
ATOM 873 N N . ARG A 1 111 ? -10.291 -6.095 4.358 1.00 87.25 111 ARG A N 1
ATOM 874 C CA . ARG A 1 111 ? -9.893 -7.021 3.286 1.00 87.25 111 ARG A CA 1
ATOM 875 C C . ARG A 1 111 ? -9.858 -6.334 1.928 1.00 87.25 111 ARG A C 1
ATOM 877 O O . ARG A 1 111 ? -8.868 -6.463 1.224 1.00 87.25 111 ARG A O 1
ATOM 884 N N . ALA A 1 112 ? -10.872 -5.520 1.632 1.00 85.62 112 ALA A N 1
ATOM 885 C CA . ALA A 1 112 ? -10.988 -4.834 0.348 1.00 85.62 112 ALA A CA 1
ATOM 886 C C . ALA A 1 112 ? -9.764 -3.957 0.037 1.00 85.62 112 ALA A C 1
ATOM 888 O O . ALA A 1 112 ? -9.272 -3.967 -1.085 1.00 85.62 112 ALA A O 1
ATOM 889 N N . LEU A 1 113 ? -9.235 -3.229 1.029 1.00 86.75 113 LEU A N 1
ATOM 890 C CA . LEU A 1 113 ? -8.037 -2.413 0.816 1.00 86.75 113 LEU A CA 1
ATOM 891 C C . LEU A 1 113 ? -6.776 -3.265 0.666 1.00 86.75 113 LEU A C 1
ATOM 893 O O . LEU A 1 113 ? -5.890 -2.914 -0.106 1.00 86.75 113 LEU A O 1
ATOM 897 N N . THR A 1 114 ? -6.684 -4.372 1.402 1.00 88.56 114 THR A N 1
ATOM 898 C CA . THR A 1 114 ? -5.543 -5.288 1.281 1.00 88.56 114 THR A CA 1
ATOM 899 C C . THR A 1 114 ? -5.486 -5.883 -0.125 1.00 88.56 114 THR A C 1
ATOM 901 O O . THR A 1 114 ? -4.432 -5.829 -0.754 1.00 88.56 114 THR A O 1
ATOM 904 N N . ASP A 1 115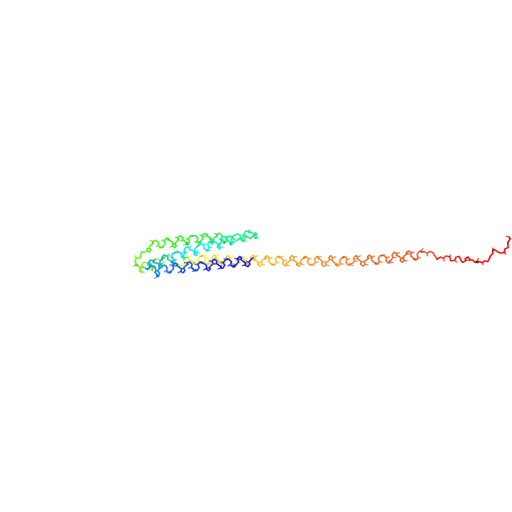 ? -6.630 -6.347 -0.631 1.00 87.88 115 ASP A N 1
ATOM 905 C CA . ASP A 1 115 ? -6.760 -6.910 -1.976 1.00 87.88 115 ASP A CA 1
ATOM 906 C C . ASP A 1 115 ? -6.425 -5.861 -3.053 1.00 87.88 115 ASP A C 1
ATOM 908 O O . ASP A 1 115 ? -5.689 -6.154 -3.995 1.00 87.88 115 ASP A O 1
ATOM 912 N N . GLU A 1 116 ? -6.883 -4.613 -2.888 1.00 85.94 116 GLU A N 1
ATOM 913 C CA . GLU A 1 116 ? -6.583 -3.523 -3.827 1.00 85.94 116 GLU A CA 1
ATOM 914 C C . GLU A 1 116 ? -5.086 -3.163 -3.839 1.00 85.94 116 GLU A C 1
ATOM 916 O O . GLU A 1 116 ? -4.504 -2.928 -4.900 1.00 85.94 116 GLU A O 1
ATOM 921 N N . ILE A 1 117 ? -4.431 -3.153 -2.670 1.00 86.25 117 ILE A N 1
ATOM 922 C CA . ILE A 1 117 ? -2.984 -2.919 -2.581 1.00 86.25 117 ILE A CA 1
ATOM 923 C C . ILE A 1 117 ? -2.204 -4.067 -3.233 1.00 86.25 117 ILE A C 1
ATOM 925 O O . ILE A 1 117 ? -1.239 -3.809 -3.956 1.00 86.25 117 ILE A O 1
ATOM 929 N N . ASP A 1 118 ? -2.616 -5.317 -3.026 1.00 87.94 118 ASP A N 1
ATOM 930 C CA . ASP A 1 118 ? -1.962 -6.472 -3.645 1.00 87.94 118 ASP A CA 1
ATOM 931 C C . ASP A 1 118 ? -2.121 -6.463 -5.177 1.00 87.94 118 ASP A C 1
ATOM 933 O O . ASP A 1 118 ? -1.122 -6.605 -5.892 1.00 87.94 118 ASP A O 1
ATOM 937 N N . ALA A 1 119 ? -3.327 -6.181 -5.686 1.00 87.69 119 ALA A N 1
ATOM 938 C CA . ALA A 1 119 ? -3.588 -6.030 -7.120 1.00 87.69 119 ALA A CA 1
ATOM 939 C C . ALA A 1 119 ? -2.754 -4.896 -7.741 1.00 87.69 119 ALA A C 1
ATOM 941 O O . ALA A 1 119 ? -2.174 -5.032 -8.820 1.00 87.69 119 ALA A O 1
ATOM 942 N N . MET A 1 120 ? -2.636 -3.771 -7.038 1.00 87.75 120 MET A N 1
ATOM 943 C CA . MET A 1 120 ? -1.809 -2.644 -7.455 1.00 87.75 120 MET A CA 1
ATOM 944 C C . MET A 1 120 ? -0.317 -3.003 -7.533 1.00 87.75 120 MET A C 1
ATOM 946 O O . MET A 1 120 ? 0.348 -2.629 -8.504 1.00 87.75 120 MET A O 1
ATOM 950 N N . VAL A 1 121 ? 0.219 -3.745 -6.556 1.00 88.88 121 VAL A N 1
ATOM 951 C CA . VAL A 1 121 ? 1.615 -4.219 -6.596 1.00 88.88 121 VAL A CA 1
ATOM 952 C C . VAL A 1 121 ? 1.852 -5.118 -7.809 1.00 88.88 121 VAL A C 1
ATOM 954 O O . VAL A 1 121 ? 2.878 -4.981 -8.480 1.00 88.88 121 VAL A O 1
ATOM 957 N N . GLU A 1 122 ? 0.908 -6.006 -8.119 1.00 89.94 122 GLU A N 1
ATOM 958 C CA . GLU A 1 122 ? 0.991 -6.884 -9.287 1.00 89.94 122 GLU A CA 1
ATOM 959 C C . GLU A 1 122 ? 1.008 -6.090 -10.603 1.00 89.94 122 GLU A C 1
ATOM 961 O O . GLU A 1 122 ? 1.865 -6.326 -11.458 1.00 89.94 122 GLU A O 1
ATOM 966 N N . VAL A 1 123 ? 0.143 -5.080 -10.741 1.00 88.94 123 VAL A N 1
ATOM 967 C CA . VAL A 1 123 ? 0.123 -4.195 -11.918 1.00 88.94 123 VAL A CA 1
ATOM 968 C C . VAL A 1 123 ? 1.451 -3.455 -12.084 1.00 88.94 123 VAL A C 1
ATOM 970 O O . VAL A 1 123 ? 2.012 -3.438 -13.182 1.00 88.94 123 VAL A O 1
ATOM 973 N N . ILE A 1 124 ? 1.994 -2.881 -11.006 1.00 87.50 124 ILE A N 1
ATOM 974 C CA . ILE A 1 124 ? 3.279 -2.165 -11.046 1.00 87.50 124 ILE A CA 1
ATOM 975 C C . ILE A 1 124 ? 4.414 -3.110 -11.455 1.00 87.50 124 ILE A C 1
ATOM 977 O O . ILE A 1 124 ? 5.266 -2.734 -12.264 1.00 87.50 124 ILE A O 1
ATOM 981 N N . LYS A 1 125 ? 4.416 -4.342 -10.934 1.00 89.25 125 LYS A N 1
ATOM 982 C CA . LYS A 1 125 ? 5.407 -5.362 -11.288 1.00 89.25 125 LYS A CA 1
ATOM 983 C C . LYS A 1 125 ? 5.312 -5.745 -12.768 1.00 89.25 125 LYS A C 1
ATOM 985 O O . LYS A 1 125 ? 6.326 -5.721 -13.462 1.00 89.25 125 LYS A O 1
ATOM 990 N N . ASN A 1 126 ? 4.109 -6.004 -13.273 1.00 89.75 126 ASN A N 1
ATOM 991 C CA . ASN A 1 126 ? 3.894 -6.364 -14.676 1.00 89.75 126 ASN A CA 1
ATOM 992 C C . ASN A 1 126 ? 4.311 -5.235 -15.631 1.00 89.75 126 ASN A C 1
ATOM 994 O O . ASN A 1 126 ? 4.950 -5.485 -16.655 1.00 89.75 126 ASN A O 1
ATOM 998 N N . LEU A 1 127 ? 4.011 -3.978 -15.286 1.00 87.12 127 LEU A N 1
ATOM 999 C CA . LEU A 1 127 ? 4.463 -2.813 -16.055 1.00 87.12 127 LEU A CA 1
ATOM 1000 C C . LEU A 1 127 ? 5.990 -2.677 -16.048 1.00 87.12 127 LEU A C 1
ATOM 1002 O O . LEU A 1 127 ? 6.583 -2.346 -17.078 1.00 87.12 127 LEU A O 1
ATOM 1006 N N . ALA A 1 128 ? 6.626 -2.954 -14.909 1.00 85.31 128 ALA A N 1
ATOM 1007 C CA . ALA A 1 128 ? 8.076 -2.935 -14.787 1.00 85.31 128 ALA A CA 1
ATOM 1008 C C . ALA A 1 128 ? 8.744 -3.995 -15.668 1.00 85.31 128 ALA A C 1
ATOM 1010 O O . ALA A 1 128 ? 9.643 -3.679 -16.449 1.00 85.31 128 ALA A O 1
ATOM 1011 N N . GLU A 1 129 ? 8.262 -5.235 -15.598 1.00 87.38 129 GLU A N 1
ATOM 1012 C CA . GLU A 1 129 ? 8.761 -6.339 -16.419 1.00 87.38 129 GLU A CA 1
ATOM 1013 C C . GLU A 1 129 ? 8.551 -6.086 -17.914 1.00 87.38 129 GLU A C 1
ATOM 1015 O O . GLU A 1 129 ? 9.445 -6.357 -18.719 1.00 87.38 129 GLU A O 1
ATOM 1020 N N . LYS A 1 130 ? 7.397 -5.525 -18.298 1.00 87.19 130 LYS A N 1
ATOM 1021 C CA . LYS A 1 130 ? 7.113 -5.182 -19.695 1.00 87.19 130 LYS A CA 1
ATOM 1022 C C . LYS A 1 130 ? 8.104 -4.149 -20.231 1.00 87.19 130 LYS A C 1
ATOM 1024 O O . LYS A 1 130 ? 8.671 -4.364 -21.299 1.00 87.19 130 LYS A O 1
ATOM 1029 N N . ARG A 1 131 ? 8.373 -3.080 -19.474 1.00 82.69 131 ARG A N 1
ATOM 1030 C CA . ARG A 1 131 ? 9.355 -2.060 -19.875 1.00 82.69 131 ARG A CA 1
ATOM 1031 C C . ARG A 1 131 ? 10.770 -2.618 -19.970 1.00 82.69 131 ARG A C 1
ATOM 1033 O O . ARG A 1 131 ? 11.469 -2.289 -20.921 1.00 82.69 131 ARG A O 1
ATOM 1040 N N . LEU A 1 132 ? 11.176 -3.488 -19.042 1.00 83.19 132 LEU A N 1
ATOM 1041 C CA . LEU A 1 132 ? 12.479 -4.157 -19.119 1.00 83.19 132 LEU A CA 1
ATOM 1042 C C . LEU A 1 132 ? 12.610 -4.982 -20.409 1.00 83.19 132 LEU A C 1
ATOM 1044 O O . LEU A 1 132 ? 13.595 -4.832 -21.133 1.00 83.19 132 LEU A O 1
ATOM 1048 N N . LYS A 1 133 ? 11.585 -5.773 -20.753 1.00 85.00 133 LYS A N 1
ATOM 1049 C CA . LYS A 1 133 ? 11.557 -6.548 -22.006 1.00 85.00 133 LYS A CA 1
ATOM 1050 C C . LYS A 1 133 ? 11.595 -5.656 -23.249 1.00 85.00 133 LYS A C 1
ATOM 1052 O O . LYS A 1 133 ? 12.326 -5.960 -24.188 1.00 85.00 133 LYS A O 1
ATOM 1057 N N . GLU A 1 134 ? 10.849 -4.552 -23.259 1.00 82.12 134 GLU A N 1
ATOM 1058 C CA . GLU A 1 134 ? 10.872 -3.578 -24.360 1.00 82.12 134 GLU A CA 1
ATOM 1059 C C . GLU A 1 134 ? 12.265 -2.953 -24.528 1.00 82.12 134 GLU A C 1
ATOM 1061 O O . GLU A 1 134 ? 12.778 -2.895 -25.645 1.00 82.12 134 GLU A O 1
ATOM 1066 N N . THR A 1 135 ? 12.929 -2.563 -23.434 1.00 77.88 135 THR A N 1
ATOM 1067 C CA . THR A 1 135 ? 14.300 -2.031 -23.498 1.00 77.88 135 THR A CA 1
ATOM 1068 C C . THR A 1 135 ? 15.321 -3.068 -23.960 1.00 77.88 135 THR A C 1
ATOM 1070 O O . THR A 1 135 ? 16.225 -2.733 -24.720 1.00 77.88 135 THR A O 1
ATOM 1073 N N . GLU A 1 136 ? 15.165 -4.334 -23.566 1.00 76.44 136 GLU A N 1
ATOM 1074 C CA . GLU A 1 136 ? 16.051 -5.416 -24.002 1.00 76.44 136 GLU A CA 1
ATOM 1075 C C . GLU A 1 136 ? 15.896 -5.702 -25.504 1.00 76.44 136 GLU A C 1
ATOM 1077 O O . GLU A 1 136 ? 16.889 -5.865 -26.214 1.00 76.44 136 GLU A O 1
ATOM 1082 N N . LEU A 1 137 ? 14.659 -5.717 -26.010 1.00 73.81 137 LEU A N 1
ATOM 1083 C CA . LEU A 1 137 ? 14.376 -5.875 -27.439 1.00 73.81 137 LEU A CA 1
ATOM 1084 C C . LEU A 1 137 ? 14.977 -4.731 -28.260 1.00 73.81 137 LEU A C 1
ATOM 1086 O O . LEU A 1 137 ? 15.613 -4.992 -29.280 1.00 73.81 137 LEU A O 1
ATOM 1090 N N . MET A 1 138 ? 14.827 -3.490 -27.789 1.00 68.12 138 MET A N 1
ATOM 1091 C CA . MET A 1 138 ? 15.409 -2.304 -28.428 1.00 68.12 138 MET A CA 1
ATOM 1092 C C . MET A 1 138 ? 16.943 -2.333 -28.414 1.00 68.12 138 MET A C 1
ATOM 1094 O O . MET A 1 138 ? 17.579 -1.973 -29.402 1.00 68.12 138 MET A O 1
ATOM 1098 N N . ALA A 1 139 ? 17.559 -2.804 -27.327 1.00 69.75 139 ALA A N 1
ATOM 1099 C CA . ALA A 1 139 ? 19.009 -2.974 -27.259 1.00 69.75 139 ALA A CA 1
ATOM 1100 C C . ALA A 1 139 ? 19.504 -4.045 -28.248 1.00 69.75 139 ALA A C 1
ATOM 1102 O O . ALA A 1 139 ? 20.507 -3.838 -28.933 1.00 69.75 139 ALA A O 1
ATOM 1103 N N . LYS A 1 140 ? 18.779 -5.165 -28.384 1.00 69.62 140 LYS A N 1
ATOM 1104 C CA . LYS A 1 140 ? 19.116 -6.230 -29.344 1.00 69.62 140 LYS A CA 1
ATOM 1105 C C . LYS A 1 140 ? 19.020 -5.756 -30.794 1.00 69.62 140 LYS A C 1
ATOM 1107 O O . LYS A 1 140 ? 19.947 -6.003 -31.560 1.00 69.62 140 LYS A O 1
ATOM 1112 N N . THR A 1 141 ? 17.957 -5.046 -31.176 1.00 69.00 141 THR A N 1
ATOM 1113 C CA . THR A 1 141 ? 17.830 -4.502 -32.542 1.00 69.00 141 THR A CA 1
ATOM 1114 C C . THR A 1 141 ? 18.897 -3.459 -32.852 1.00 69.00 141 THR A C 1
ATOM 1116 O O . THR A 1 141 ? 19.449 -3.473 -33.952 1.00 69.00 141 THR A O 1
ATOM 1119 N N . GLN A 1 142 ? 19.251 -2.601 -31.891 1.00 68.50 142 GLN A N 1
ATOM 1120 C CA . GLN A 1 142 ? 20.363 -1.665 -32.065 1.00 68.50 142 GLN A CA 1
ATOM 1121 C C . GLN A 1 142 ? 21.699 -2.397 -32.244 1.00 68.50 142 GLN A C 1
ATOM 1123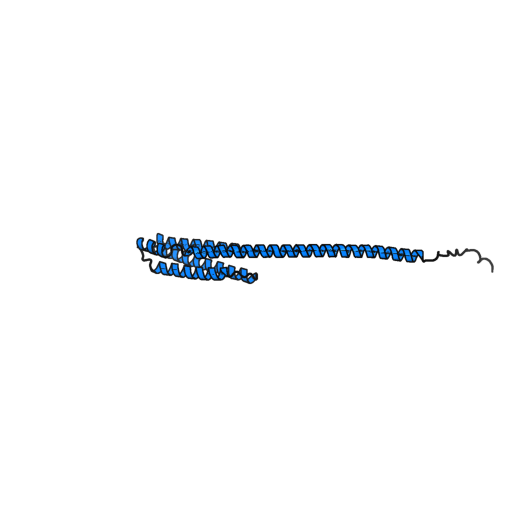 O O . GLN A 1 142 ? 22.451 -2.060 -33.155 1.00 68.50 142 GLN A O 1
ATOM 1128 N N . MET A 1 143 ? 21.987 -3.427 -31.441 1.00 69.19 143 MET A N 1
ATOM 1129 C CA . MET A 1 143 ? 23.214 -4.219 -31.595 1.00 69.19 143 MET A CA 1
ATOM 1130 C C . MET A 1 143 ? 23.298 -4.911 -32.960 1.00 69.19 143 MET A C 1
ATOM 1132 O O . MET A 1 143 ? 24.365 -4.903 -33.571 1.00 69.19 143 MET A O 1
ATOM 1136 N N . GLU A 1 144 ? 22.200 -5.477 -33.463 1.00 72.50 144 GLU A N 1
ATOM 1137 C CA . GLU A 1 144 ? 22.176 -6.090 -34.798 1.00 72.50 144 GLU A CA 1
ATOM 1138 C C . GLU A 1 144 ? 22.393 -5.050 -35.911 1.00 72.50 144 GLU A C 1
ATOM 1140 O O . GLU A 1 144 ? 23.204 -5.273 -36.812 1.00 72.50 144 GLU A O 1
ATOM 1145 N N . ALA A 1 145 ? 21.773 -3.869 -35.812 1.00 72.19 145 ALA A N 1
ATOM 1146 C CA . ALA A 1 145 ? 22.004 -2.778 -36.759 1.00 72.19 145 ALA A CA 1
ATOM 1147 C C . ALA A 1 145 ? 23.469 -2.296 -36.754 1.00 72.19 145 ALA A C 1
ATOM 1149 O O . ALA A 1 145 ? 24.062 -2.108 -37.819 1.00 72.19 145 ALA A O 1
ATOM 1150 N N . TYR A 1 146 ? 24.086 -2.159 -35.573 1.00 81.62 146 TYR A N 1
ATOM 1151 C CA . TYR A 1 146 ? 25.501 -1.794 -35.453 1.00 81.62 146 TYR A CA 1
ATOM 1152 C C . TYR A 1 146 ? 26.436 -2.857 -36.038 1.00 81.62 146 TYR A C 1
ATOM 1154 O O . TYR A 1 146 ? 27.425 -2.498 -36.679 1.00 81.62 146 TYR A O 1
ATOM 1162 N N . LYS A 1 147 ? 26.130 -4.152 -35.874 1.00 82.25 147 LYS A N 1
ATOM 1163 C CA . LYS A 1 147 ? 26.910 -5.234 -36.497 1.00 82.25 147 LYS A CA 1
ATOM 1164 C C . LYS A 1 147 ? 26.858 -5.152 -38.020 1.00 82.25 147 LYS A C 1
ATOM 1166 O O . LYS A 1 147 ? 27.911 -5.170 -38.651 1.00 82.25 147 LYS A O 1
ATOM 1171 N N . VAL A 1 148 ? 25.665 -5.025 -38.608 1.00 86.00 148 VAL A N 1
ATOM 1172 C CA . VAL A 1 148 ? 25.504 -4.922 -40.072 1.00 86.00 148 VAL A CA 1
ATOM 1173 C C . VAL A 1 148 ? 26.243 -3.700 -40.616 1.00 86.00 148 VAL A C 1
ATOM 1175 O O . VAL A 1 148 ? 26.987 -3.815 -41.589 1.00 86.00 148 VAL A O 1
ATOM 1178 N N . LEU A 1 149 ? 26.105 -2.546 -39.956 1.00 88.75 149 LEU A N 1
ATOM 1179 C CA . LEU A 1 149 ? 26.814 -1.326 -40.338 1.00 88.75 149 LEU A CA 1
ATOM 1180 C C . LEU A 1 149 ? 28.339 -1.490 -40.232 1.00 88.75 149 LEU A C 1
ATOM 1182 O O . LEU A 1 149 ? 29.064 -1.078 -41.134 1.00 88.75 149 LEU A O 1
ATOM 1186 N N . SER A 1 150 ? 28.830 -2.121 -39.163 1.00 86.19 150 SER A N 1
ATOM 1187 C CA . SER A 1 150 ? 30.259 -2.386 -38.974 1.00 86.19 150 SER A CA 1
ATOM 1188 C C . SER A 1 150 ? 30.817 -3.305 -40.065 1.00 86.19 150 SER A C 1
ATOM 1190 O O . SER A 1 150 ? 31.853 -2.987 -40.652 1.00 86.19 150 SER A O 1
ATOM 1192 N N . PHE A 1 151 ? 30.103 -4.384 -40.412 1.00 91.69 151 PHE A N 1
ATOM 1193 C CA . PHE A 1 151 ? 30.479 -5.256 -41.529 1.00 91.69 151 PHE A CA 1
ATOM 1194 C C . PHE A 1 151 ? 30.487 -4.512 -42.868 1.00 91.69 151 PHE A C 1
ATOM 1196 O O . PHE A 1 151 ? 31.407 -4.704 -43.662 1.00 91.69 151 PHE A O 1
ATOM 1203 N N . PHE A 1 152 ? 29.510 -3.635 -43.112 1.00 92.44 152 PHE A N 1
ATOM 1204 C CA . PHE A 1 152 ? 29.444 -2.839 -44.337 1.00 92.44 152 PHE A CA 1
ATOM 1205 C C . PHE A 1 152 ? 30.610 -1.844 -44.453 1.00 92.44 152 PHE A C 1
ATOM 1207 O O . PHE A 1 152 ? 31.246 -1.760 -45.502 1.00 92.44 152 PHE A O 1
ATOM 1214 N N . ILE A 1 153 ? 30.952 -1.139 -43.369 1.00 91.12 153 ILE A N 1
ATOM 1215 C CA . ILE A 1 153 ? 32.102 -0.219 -43.337 1.00 91.12 153 ILE A CA 1
ATOM 1216 C C . ILE A 1 153 ? 33.413 -0.984 -43.550 1.00 91.12 153 ILE A C 1
ATOM 1218 O O . ILE A 1 153 ? 34.256 -0.553 -44.338 1.00 91.12 153 ILE A O 1
ATOM 1222 N N . LEU A 1 154 ? 33.578 -2.135 -42.890 1.00 92.19 154 LEU A N 1
ATOM 1223 C CA . LEU A 1 154 ? 34.758 -2.982 -43.064 1.00 92.19 154 LEU A CA 1
ATOM 1224 C C . LEU A 1 154 ? 34.885 -3.467 -44.515 1.00 92.19 154 LEU A C 1
ATOM 1226 O O . LEU A 1 154 ? 35.972 -3.425 -45.089 1.00 92.19 154 LEU A O 1
ATOM 1230 N N . PHE A 1 155 ? 33.771 -3.869 -45.126 1.00 92.75 155 PHE A N 1
ATOM 1231 C CA . PHE A 1 155 ? 33.723 -4.261 -46.530 1.00 92.75 155 PHE A CA 1
ATOM 1232 C C . PHE A 1 155 ? 34.145 -3.116 -47.466 1.00 92.75 155 PHE A C 1
ATOM 1234 O O . PHE A 1 155 ? 34.989 -3.329 -48.337 1.00 92.75 155 PHE A O 1
ATOM 1241 N N . LEU A 1 156 ? 33.630 -1.897 -47.261 1.00 92.50 156 LEU A N 1
ATOM 1242 C CA . LEU A 1 156 ? 34.006 -0.724 -48.062 1.00 92.50 156 LEU A CA 1
ATOM 1243 C C . LEU A 1 156 ? 35.488 -0.356 -47.914 1.00 92.50 156 LEU A C 1
ATOM 1245 O O . LEU A 1 156 ? 36.138 -0.035 -48.909 1.00 92.50 156 LEU A O 1
ATOM 1249 N N . MET A 1 157 ? 36.035 -0.446 -46.698 1.00 90.06 157 MET A N 1
ATOM 1250 C CA . MET A 1 157 ? 37.463 -0.229 -46.436 1.00 90.06 157 MET A CA 1
ATOM 1251 C C . MET A 1 157 ? 38.327 -1.214 -47.232 1.00 90.06 157 MET A C 1
ATOM 1253 O O . MET A 1 157 ? 39.265 -0.809 -47.918 1.00 90.06 157 MET A O 1
ATOM 1257 N N . ILE A 1 158 ? 37.979 -2.503 -47.190 1.00 93.62 158 ILE A N 1
ATOM 1258 C CA . ILE A 1 158 ? 38.695 -3.557 -47.917 1.00 93.62 158 ILE A CA 1
ATOM 1259 C C . ILE A 1 158 ? 38.592 -3.333 -49.433 1.00 93.62 158 ILE A C 1
ATOM 1261 O O . ILE A 1 158 ? 39.610 -3.339 -50.129 1.00 93.62 158 ILE A O 1
ATOM 1265 N N . ALA A 1 159 ? 37.386 -3.080 -49.949 1.00 89.94 159 ALA A N 1
ATOM 1266 C CA . ALA A 1 159 ? 37.157 -2.825 -51.369 1.00 89.94 159 ALA A CA 1
ATOM 1267 C C . ALA A 1 159 ? 37.930 -1.593 -51.875 1.00 89.94 159 ALA A C 1
ATOM 1269 O O . ALA A 1 159 ? 38.527 -1.644 -52.951 1.00 89.94 159 ALA A O 1
ATOM 1270 N N . GLY A 1 160 ? 37.981 -0.516 -51.084 1.00 91.69 160 GLY A N 1
ATOM 1271 C CA . GLY A 1 160 ? 38.735 0.696 -51.408 1.00 91.69 160 GLY A CA 1
ATOM 1272 C C . GLY A 1 160 ? 40.242 0.452 -51.519 1.00 91.69 160 GLY A C 1
ATOM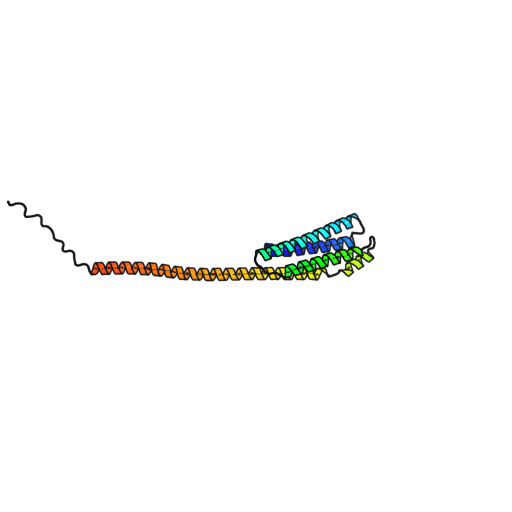 1273 O O . GLY A 1 160 ? 40.877 0.929 -52.462 1.00 91.69 160 GLY A O 1
ATOM 1274 N N . VAL A 1 161 ? 40.815 -0.352 -50.615 1.00 92.69 161 VAL A N 1
ATOM 1275 C CA . VAL A 1 161 ? 42.232 -0.751 -50.686 1.00 92.69 161 VAL A CA 1
ATOM 1276 C C . VAL A 1 161 ? 42.508 -1.562 -51.953 1.00 92.69 161 VAL A C 1
ATOM 1278 O O . VAL A 1 161 ? 43.451 -1.253 -52.683 1.00 92.69 161 VAL A O 1
ATOM 1281 N N . PHE A 1 162 ? 41.669 -2.555 -52.266 1.00 91.06 162 PHE A N 1
ATOM 1282 C CA . PHE A 1 162 ? 41.816 -3.347 -53.492 1.00 91.06 162 PHE A CA 1
ATOM 1283 C C . PHE A 1 162 ? 41.706 -2.493 -54.757 1.00 91.06 162 PHE A C 1
ATOM 1285 O O . PHE A 1 162 ? 42.521 -2.645 -55.670 1.00 91.06 162 PHE A O 1
ATOM 1292 N N . PHE A 1 163 ? 40.744 -1.570 -54.802 1.00 91.38 163 PHE A N 1
ATOM 1293 C CA . PHE A 1 163 ? 40.565 -0.653 -55.924 1.00 91.38 163 PHE A CA 1
ATOM 1294 C C . PHE A 1 163 ? 41.782 0.261 -56.113 1.00 91.38 163 PHE A C 1
ATOM 1296 O O . PHE A 1 163 ? 42.238 0.455 -57.240 1.00 91.38 163 PHE A O 1
ATOM 1303 N N . SER A 1 164 ? 42.356 0.769 -55.020 1.00 88.31 164 SER A N 1
ATOM 1304 C CA . SER A 1 164 ? 43.579 1.578 -55.056 1.00 88.31 164 SER A CA 1
ATOM 1305 C C . SER A 1 164 ? 44.768 0.788 -55.619 1.00 88.31 164 SER A C 1
ATOM 1307 O O . SER A 1 164 ? 45.420 1.233 -56.566 1.00 88.31 164 SER A O 1
ATOM 1309 N N . ILE A 1 165 ? 44.993 -0.439 -55.128 1.00 91.38 165 ILE A N 1
ATOM 1310 C CA . ILE A 1 165 ? 46.061 -1.325 -55.627 1.00 91.38 165 ILE A CA 1
ATOM 1311 C C . ILE A 1 165 ? 45.868 -1.639 -57.118 1.00 91.38 165 ILE A C 1
ATOM 1313 O O . ILE A 1 165 ? 46.837 -1.634 -57.880 1.00 91.38 165 ILE A O 1
ATOM 1317 N N . TYR A 1 166 ? 44.631 -1.908 -57.542 1.00 92.62 166 TYR A N 1
ATOM 1318 C CA . TYR A 1 166 ? 44.302 -2.178 -58.940 1.00 92.62 166 TYR A CA 1
ATOM 1319 C C . TYR A 1 166 ? 44.624 -0.983 -59.846 1.00 92.62 166 TYR A C 1
ATOM 1321 O O . TYR A 1 166 ? 45.303 -1.159 -60.857 1.00 92.62 166 TYR A O 1
ATOM 1329 N N . ASN A 1 167 ? 44.210 0.229 -59.457 1.00 90.75 167 ASN A N 1
ATOM 1330 C CA . ASN A 1 167 ? 44.490 1.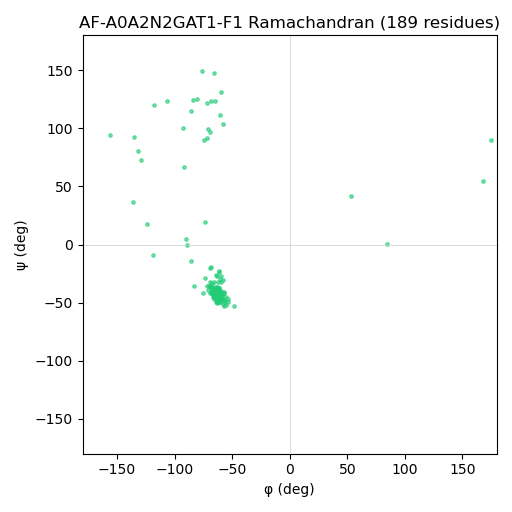447 -60.223 1.00 90.75 167 ASN A CA 1
ATOM 1331 C C . ASN A 1 167 ? 45.996 1.692 -60.367 1.00 90.75 167 ASN A C 1
ATOM 1333 O O . ASN A 1 167 ? 46.471 1.922 -61.476 1.00 90.75 167 ASN A O 1
ATOM 1337 N N . VAL A 1 168 ? 46.763 1.569 -59.277 1.00 89.44 168 VAL A N 1
ATOM 1338 C CA . VAL A 1 168 ? 48.227 1.737 -59.317 1.00 89.44 168 VAL A CA 1
ATOM 1339 C C . VAL A 1 168 ? 48.876 0.710 -60.247 1.00 89.44 168 VAL A C 1
ATOM 1341 O O . VAL A 1 168 ? 49.713 1.071 -61.072 1.00 89.44 168 VAL A O 1
ATOM 1344 N N . ARG A 1 169 ? 48.475 -0.566 -60.167 1.00 87.44 169 ARG A N 1
ATOM 1345 C CA . ARG A 1 169 ? 49.002 -1.615 -61.056 1.00 87.44 169 ARG A CA 1
ATOM 1346 C C . ARG A 1 169 ? 48.643 -1.386 -62.521 1.00 87.44 169 ARG A C 1
ATOM 1348 O O . ARG A 1 169 ? 49.484 -1.650 -63.375 1.00 87.44 169 ARG A O 1
ATOM 1355 N N . SER A 1 170 ? 47.432 -0.909 -62.805 1.00 86.69 170 SER A N 1
ATOM 1356 C CA . SER A 1 170 ? 47.013 -0.573 -64.169 1.00 86.69 170 SER A CA 1
ATOM 1357 C C . SER A 1 170 ? 47.879 0.550 -64.737 1.00 86.69 170 SER A C 1
ATOM 1359 O O . SER A 1 170 ? 48.462 0.382 -65.800 1.00 86.69 170 SER A O 1
ATOM 1361 N N . ILE A 1 171 ? 48.056 1.643 -63.984 1.00 85.69 171 ILE A N 1
ATOM 1362 C CA . ILE A 1 171 ? 48.870 2.789 -64.415 1.00 85.69 171 ILE A CA 1
ATOM 1363 C C . ILE A 1 171 ? 50.330 2.375 -64.646 1.00 85.69 171 ILE A C 1
ATOM 1365 O O . ILE A 1 171 ? 50.924 2.770 -65.643 1.00 85.69 171 ILE A O 1
ATOM 1369 N N . ILE A 1 172 ? 50.913 1.556 -63.760 1.00 82.81 172 ILE A N 1
ATOM 1370 C CA . ILE A 1 172 ? 52.301 1.084 -63.916 1.00 82.81 172 ILE A CA 1
ATOM 1371 C C . ILE A 1 172 ? 52.461 0.188 -65.149 1.00 82.81 172 ILE A C 1
ATOM 1373 O O . ILE A 1 172 ? 53.484 0.268 -65.823 1.00 82.81 172 ILE A O 1
ATOM 1377 N N . LYS A 1 173 ? 51.471 -0.656 -65.459 1.00 77.88 173 LYS A N 1
ATOM 1378 C CA . LYS A 1 173 ? 51.502 -1.518 -66.647 1.00 77.88 173 LYS A CA 1
ATOM 1379 C C . LYS A 1 173 ? 51.451 -0.713 -67.951 1.00 77.88 173 LYS A C 1
ATOM 1381 O O . LYS A 1 173 ? 52.057 -1.134 -68.932 1.00 77.88 173 LYS A O 1
ATOM 1386 N N . ASP A 1 174 ? 50.759 0.423 -67.944 1.00 74.06 174 ASP A N 1
ATOM 1387 C CA . ASP A 1 174 ? 50.558 1.265 -69.126 1.00 74.06 174 ASP A CA 1
ATOM 1388 C C . ASP A 1 174 ? 51.669 2.325 -69.318 1.00 74.06 174 ASP A C 1
ATOM 1390 O O . ASP A 1 174 ? 51.648 3.072 -70.297 1.00 74.06 174 ASP A O 1
ATOM 1394 N N . LEU A 1 175 ? 52.666 2.391 -68.422 1.00 69.50 175 LEU A N 1
ATOM 1395 C CA . LEU A 1 175 ? 53.829 3.274 -68.571 1.00 69.50 175 LEU A CA 1
ATOM 1396 C C . LEU A 1 175 ? 54.880 2.655 -69.521 1.00 69.50 175 LEU A C 1
ATOM 1398 O O . LEU A 1 175 ? 55.353 1.545 -69.263 1.00 69.50 175 LEU A O 1
ATOM 1402 N N . PRO A 1 176 ? 55.307 3.355 -70.594 1.00 63.94 176 PRO A N 1
ATOM 1403 C CA . PRO A 1 176 ? 56.373 2.876 -71.472 1.00 63.94 176 PRO A CA 1
ATOM 1404 C C . PRO A 1 176 ? 57.723 2.812 -70.726 1.00 63.94 176 PRO A C 1
ATOM 1406 O O . PRO A 1 176 ? 57.970 3.632 -69.835 1.00 63.94 176 PRO A O 1
ATOM 1409 N N . PRO A 1 177 ? 58.614 1.856 -71.061 1.00 66.69 177 PRO A N 1
ATOM 1410 C CA . PRO A 1 177 ? 59.895 1.701 -70.379 1.00 66.69 177 PRO A CA 1
ATOM 1411 C C . PRO A 1 177 ? 60.743 2.975 -70.501 1.00 66.69 177 PRO A C 1
ATOM 1413 O O . PRO A 1 177 ? 60.904 3.524 -71.588 1.00 66.69 177 PRO A O 1
ATOM 1416 N N . GLN A 1 178 ? 61.281 3.436 -69.368 1.00 62.19 178 GLN A N 1
ATOM 1417 C CA . GLN A 1 178 ? 62.157 4.608 -69.282 1.00 62.19 178 GLN A CA 1
ATOM 1418 C C . GLN A 1 178 ? 63.415 4.378 -70.135 1.00 62.19 178 GLN A C 1
ATOM 1420 O O . GLN A 1 178 ? 64.254 3.538 -69.804 1.00 62.19 178 GLN A O 1
ATOM 1425 N N . GLU A 1 179 ? 63.553 5.126 -71.230 1.00 51.25 179 GLU A N 1
ATOM 1426 C CA . GLU A 1 179 ? 64.766 5.159 -72.046 1.00 51.25 179 GLU A CA 1
ATOM 1427 C C . GLU A 1 179 ? 65.877 5.860 -71.244 1.00 51.25 179 GLU A C 1
ATOM 1429 O O . GLU A 1 179 ? 65.948 7.087 -71.163 1.00 51.25 179 GLU A O 1
ATOM 1434 N N . ASN A 1 180 ? 66.733 5.077 -70.580 1.00 51.59 180 ASN A N 1
ATOM 1435 C CA . ASN A 1 180 ? 67.887 5.599 -69.852 1.00 51.59 180 ASN A CA 1
ATOM 1436 C C . ASN A 1 180 ? 68.945 6.089 -70.852 1.00 51.59 180 ASN A C 1
ATOM 1438 O O . ASN A 1 180 ? 69.801 5.324 -71.300 1.00 51.59 180 ASN A O 1
ATOM 1442 N N . LYS A 1 181 ? 68.883 7.372 -71.215 1.00 51.75 181 LYS A N 1
ATOM 1443 C CA . LYS A 1 181 ? 69.912 8.025 -72.024 1.00 51.75 181 LYS A CA 1
ATOM 1444 C C . LYS A 1 181 ? 71.144 8.271 -71.149 1.00 51.75 181 LYS A C 1
ATOM 1446 O O . LYS A 1 181 ? 71.280 9.310 -70.507 1.00 51.75 181 LYS A O 1
ATOM 1451 N N . SER A 1 182 ? 72.052 7.299 -71.119 1.00 50.06 182 SER A N 1
ATOM 1452 C CA . SER A 1 182 ? 73.397 7.461 -70.571 1.00 50.06 182 SER A CA 1
ATOM 1453 C C . SER A 1 182 ? 74.115 8.588 -71.320 1.00 50.06 182 SER A C 1
ATOM 1455 O O . SER A 1 182 ? 74.538 8.407 -72.463 1.00 50.06 182 SER A O 1
ATOM 1457 N N . ILE A 1 183 ? 74.238 9.765 -70.702 1.00 53.91 183 ILE A N 1
ATOM 1458 C CA . ILE A 1 183 ? 75.070 10.853 -71.223 1.00 53.91 183 ILE A CA 1
ATOM 1459 C C . ILE A 1 183 ? 76.525 10.415 -71.047 1.00 53.91 183 ILE A C 1
ATOM 1461 O O . ILE A 1 183 ? 77.081 10.468 -69.949 1.00 53.91 183 ILE A O 1
ATOM 1465 N N . ASN A 1 184 ? 77.111 9.914 -72.133 1.00 45.03 184 ASN A N 1
ATOM 1466 C CA . ASN A 1 184 ? 78.509 9.527 -72.197 1.00 45.03 184 ASN A CA 1
ATOM 1467 C C . ASN A 1 184 ?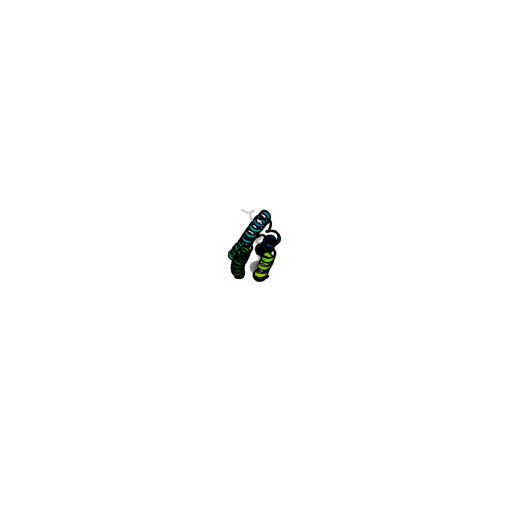 79.371 10.796 -72.118 1.00 45.03 184 ASN A C 1
ATOM 1469 O O . ASN A 1 184 ? 79.189 11.739 -72.887 1.00 45.03 184 ASN A O 1
ATOM 1473 N N . LYS A 1 185 ? 80.269 10.842 -71.137 1.00 57.75 185 LYS A N 1
ATOM 1474 C CA . LYS A 1 185 ? 81.096 12.002 -70.798 1.00 57.75 185 LYS A CA 1
ATOM 1475 C C . LYS A 1 185 ? 82.420 11.918 -71.566 1.00 57.75 185 LYS A C 1
ATOM 1477 O O . LYS A 1 185 ? 83.464 11.714 -70.964 1.00 57.75 185 LYS A O 1
ATOM 1482 N N . THR A 1 186 ? 82.367 12.047 -72.886 1.00 53.41 186 THR A N 1
ATOM 1483 C CA . THR A 1 186 ? 83.540 12.111 -73.777 1.00 53.41 186 THR A CA 1
ATOM 1484 C C . THR A 1 186 ? 83.107 12.837 -75.041 1.00 53.41 186 THR A C 1
ATOM 1486 O O . THR A 1 186 ? 82.454 12.210 -75.860 1.00 53.41 186 THR A O 1
ATOM 1489 N N . ASP A 1 187 ? 83.336 14.156 -75.089 1.00 53.28 187 ASP A N 1
ATOM 1490 C CA . ASP A 1 187 ? 83.530 14.998 -76.296 1.00 53.28 187 ASP A CA 1
ATOM 1491 C C . ASP A 1 187 ? 83.470 16.498 -75.922 1.00 53.28 187 ASP A C 1
ATOM 1493 O O . ASP A 1 187 ? 82.684 17.283 -76.444 1.00 53.28 187 ASP A O 1
ATOM 1497 N N . ALA A 1 188 ? 84.301 16.916 -74.961 1.00 50.88 188 ALA A N 1
ATOM 1498 C CA . ALA A 1 188 ? 84.577 18.337 -74.698 1.00 50.88 188 ALA A CA 1
ATOM 1499 C C . ALA A 1 188 ? 86.081 18.576 -74.464 1.00 50.88 188 ALA A C 1
ATOM 1501 O O . ALA A 1 188 ? 86.489 19.366 -73.618 1.00 50.88 188 ALA A O 1
ATOM 1502 N N . LEU A 1 189 ? 86.901 17.838 -75.214 1.00 50.44 189 LEU A N 1
ATOM 1503 C CA . LEU A 1 189 ? 88.329 18.066 -75.415 1.00 50.44 189 LEU A CA 1
ATOM 1504 C C . LEU A 1 189 ? 88.562 18.047 -76.929 1.00 50.44 189 LEU A C 1
ATOM 1506 O O . LEU A 1 189 ? 89.031 17.052 -77.453 1.00 50.44 189 LEU A O 1
ATOM 1510 N N . GLU A 1 190 ? 88.121 19.098 -77.623 1.00 48.19 190 GLU A N 1
ATOM 1511 C CA . GLU A 1 190 ? 88.713 19.616 -78.869 1.00 48.19 190 GLU A CA 1
ATOM 1512 C C . GLU A 1 190 ? 87.841 20.753 -79.424 1.00 48.19 190 GLU A C 1
ATOM 1514 O O . GLU A 1 190 ? 86.905 20.528 -80.193 1.00 48.19 190 GLU A O 1
ATOM 1519 N N . ARG A 1 191 ? 88.149 21.981 -78.990 1.00 42.03 191 ARG A N 1
ATOM 1520 C CA . ARG A 1 191 ? 88.361 23.200 -79.798 1.00 42.03 191 ARG A CA 1
ATOM 1521 C C . ARG A 1 191 ? 88.310 24.440 -78.916 1.00 42.03 191 ARG A C 1
ATOM 1523 O O . ARG A 1 191 ? 87.302 24.618 -78.202 1.00 42.03 191 ARG A O 1
#

pLDDT: mean 85.34, std 12.08, range [42.03, 98.25]

Solvent-accessible surface area (backbone atoms only — not comparable to full-atom values): 10465 Å² total; per-residue (Å²): 105,70,67,48,48,51,31,52,53,48,22,53,51,29,44,54,49,20,55,49,25,51,50,43,28,56,74,47,29,69,42,66,68,52,22,53,52,25,50,52,49,23,54,51,23,52,50,49,25,51,51,27,49,51,50,39,49,50,55,33,54,77,66,75,44,92,62,71,48,49,62,52,38,51,56,48,47,54,54,47,54,51,50,54,56,57,40,5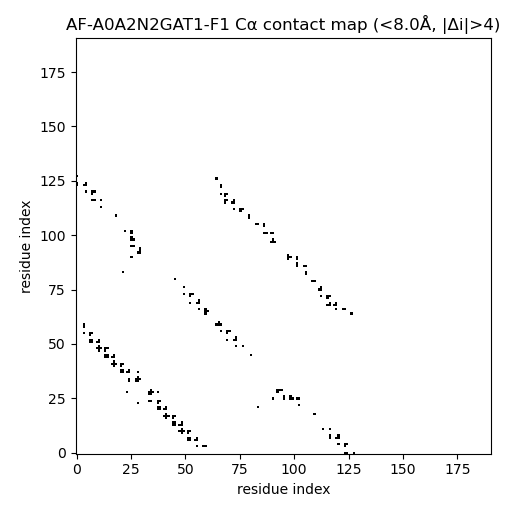3,72,70,52,55,79,83,38,70,71,43,28,53,53,43,50,62,75,57,63,69,64,66,50,62,47,51,52,37,49,53,53,40,45,50,51,55,50,52,53,49,54,50,51,53,52,52,53,50,53,53,51,51,54,49,52,53,52,52,49,54,51,50,54,50,52,53,50,51,55,53,52,51,52,53,51,52,55,50,52,54,52,52,54,60,71,72,52,77,83,82,82,80,78,79,80,74,92,77,88,89,86,86,133

Secondary structure (DSSP, 8-state):
-HHHHHHHHHHHHHHHHHHHHHHHHHHHTTSHHHHHHHHHHHHHHHHHHHHHHHHHHHHHHHTT---THHHHHHHHHHHHHHHHHHHHTT--TT-HHHHHHHHHHTTTTHHHHHHHHHHHHHHHHHHHHHHHHHHHHHHHHHHHHHHHHHHHHHHHHH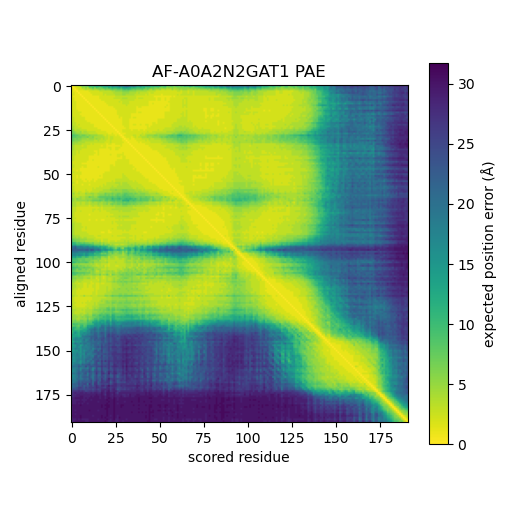HHHHHHHHHHHHHHHTSPP-----------S--